Protein AF-0000000073468546 (afdb_homodimer)

Structure (mmCIF, N/CA/C/O backbone):
data_AF-0000000073468546-model_v1
#
loop_
_entity.id
_entity.type
_entity.pdbx_description
1 polymer 'Antibiotic biosynthesis monooxygenase'
#
loop_
_atom_site.group_PDB
_atom_site.id
_atom_site.type_symbol
_atom_site.label_atom_id
_atom_site.label_alt_id
_atom_site.label_comp_id
_atom_site.label_asym_id
_atom_site.label_entity_id
_atom_site.label_seq_id
_atom_site.pdbx_PDB_ins_code
_atom_site.Cartn_x
_atom_site.Cartn_y
_atom_site.Cartn_z
_atom_site.occupancy
_atom_site.B_iso_or_equiv
_atom_site.auth_seq_id
_atom_site.auth_comp_id
_atom_site.auth_asym_id
_atom_site.auth_atom_id
_atom_site.pdbx_PDB_model_num
ATOM 1 N N . MET A 1 1 ? 42.906 40.125 19.359 1 24.97 1 MET A N 1
ATOM 2 C CA . MET A 1 1 ? 43.219 38.719 19.562 1 24.97 1 MET A CA 1
ATOM 3 C C . MET A 1 1 ? 41.938 37.875 19.688 1 24.97 1 MET A C 1
ATOM 5 O O . MET A 1 1 ? 41.281 37.906 20.734 1 24.97 1 MET A O 1
ATOM 9 N N . TRP A 1 2 ? 41.062 37.781 18.5 1 36.12 2 TRP A N 1
ATOM 10 C CA . TRP A 1 2 ? 39.781 37.188 18.141 1 36.12 2 TRP A CA 1
ATOM 11 C C . TRP A 1 2 ? 39.812 35.656 18.312 1 36.12 2 TRP A C 1
ATOM 13 O O . TRP A 1 2 ? 40.531 34.969 17.594 1 36.12 2 TRP A O 1
ATOM 23 N N . THR A 1 3 ? 39.906 35.094 19.5 1 34.97 3 THR A N 1
ATOM 24 C CA . THR A 1 3 ? 40.312 33.688 19.656 1 34.97 3 THR A CA 1
ATOM 25 C C . THR A 1 3 ? 39.312 32.781 18.969 1 34.97 3 THR A C 1
ATOM 27 O O . THR A 1 3 ? 38.125 33.094 18.891 1 34.97 3 THR A O 1
ATOM 30 N N . LYS A 1 4 ? 39.656 31.609 18.156 1 40.09 4 LYS A N 1
ATOM 31 C CA . LYS A 1 4 ? 39.219 30.422 17.406 1 40.09 4 LYS A CA 1
ATOM 32 C C . LYS A 1 4 ? 38.219 29.609 18.188 1 40.09 4 LYS A C 1
ATOM 34 O O . LYS A 1 4 ? 37.781 28.547 17.734 1 40.09 4 LYS A O 1
ATOM 39 N N . GLU A 1 5 ? 38.031 29.781 19.406 1 36 5 GLU A N 1
ATOM 40 C CA . GLU A 1 5 ? 37.312 28.844 20.234 1 36 5 GLU A CA 1
ATOM 41 C C . GLU A 1 5 ? 35.812 28.812 19.859 1 36 5 GLU A C 1
ATOM 43 O O . GLU A 1 5 ? 35.188 27.766 19.875 1 36 5 GLU A O 1
ATOM 48 N N . PHE A 1 6 ? 35.094 30 19.875 1 37.66 6 PHE A N 1
ATOM 49 C CA . PHE A 1 6 ? 33.656 29.969 19.906 1 37.66 6 PHE A CA 1
ATOM 50 C C . PHE A 1 6 ? 33.094 29.547 18.562 1 37.66 6 PHE A C 1
ATOM 52 O O . PHE A 1 6 ? 31.891 29.297 18.422 1 37.66 6 PHE A O 1
ATOM 59 N N . GLY A 1 7 ? 33.781 29.688 17.422 1 35 7 GLY A N 1
ATOM 60 C CA . GLY A 1 7 ? 33.25 29.391 16.109 1 35 7 GLY A CA 1
ATOM 61 C C . GLY A 1 7 ? 32.875 27.922 15.914 1 35 7 GLY A C 1
ATOM 62 O O . GLY A 1 7 ? 32.406 27.531 14.844 1 35 7 GLY A O 1
ATOM 63 N N . LYS A 1 8 ? 33.469 27.109 16.656 1 34.97 8 LYS A N 1
ATOM 64 C CA . LYS A 1 8 ? 33.438 25.688 16.359 1 34.97 8 LYS A CA 1
ATOM 65 C C . LYS A 1 8 ? 32.031 25.094 16.609 1 34.97 8 LYS A C 1
ATOM 67 O O . LYS A 1 8 ? 31.672 24.094 15.984 1 34.97 8 LYS A O 1
ATOM 72 N N . TYR A 1 9 ? 31.438 25.438 17.688 1 39.62 9 TYR A N 1
ATOM 73 C CA . TYR A 1 9 ? 30.281 24.641 18.047 1 39.62 9 TYR A CA 1
ATOM 74 C C . TYR A 1 9 ? 29.047 25.078 17.234 1 39.62 9 TYR A C 1
ATOM 76 O O . TYR A 1 9 ? 27.953 24.578 17.453 1 39.62 9 TYR A O 1
ATOM 84 N N . PHE A 1 10 ? 29 26.312 16.719 1 35.44 10 PHE A N 1
ATOM 85 C CA . PHE A 1 10 ? 27.734 26.812 16.188 1 35.44 10 PHE A CA 1
ATOM 86 C C . PHE A 1 10 ? 27.234 25.922 15.039 1 35.44 10 PHE A C 1
ATOM 88 O O . PHE A 1 10 ? 26.047 25.656 14.938 1 35.44 10 PHE A O 1
ATOM 95 N N . ALA A 1 11 ? 27.922 25.859 13.898 1 33.22 11 ALA A N 1
ATOM 96 C CA . ALA A 1 11 ? 27.188 25.766 12.633 1 33.22 11 ALA A CA 1
ATOM 97 C C . ALA A 1 11 ? 26.5 24.406 12.516 1 33.22 11 ALA A C 1
ATOM 99 O O . ALA A 1 11 ? 25.75 24.172 11.562 1 33.22 11 ALA A O 1
ATOM 100 N N . VAL A 1 12 ? 27.094 23.375 13.016 1 37.19 12 VAL A N 1
ATOM 101 C CA . VAL A 1 12 ? 26.656 22.062 12.555 1 37.19 12 VAL A CA 1
ATOM 102 C C . VAL A 1 12 ? 25.234 21.781 13.016 1 37.19 12 VAL A C 1
ATOM 104 O O . VAL A 1 12 ? 24.594 20.844 12.539 1 37.19 12 VAL A O 1
ATOM 107 N N . VAL A 1 13 ? 24.688 22.328 14.055 1 41.34 13 VAL A N 1
ATOM 108 C CA . VAL A 1 13 ? 23.312 22.125 14.484 1 41.34 13 VAL A CA 1
ATOM 109 C C . VAL A 1 13 ? 22.359 22.766 13.477 1 41.34 13 VAL A C 1
ATOM 111 O O . VAL A 1 13 ? 21.172 22.422 13.422 1 41.34 13 VAL A O 1
ATOM 114 N N . LYS A 1 14 ? 22.656 23.875 12.938 1 43.09 14 LYS A N 1
ATOM 115 C CA . LYS A 1 14 ? 21.812 24.531 11.945 1 43.09 14 LYS A CA 1
ATOM 116 C C . LYS A 1 14 ? 21.594 23.641 10.727 1 43.09 14 LYS A C 1
ATOM 118 O O . LYS A 1 14 ? 20.625 23.812 9.992 1 43.09 14 LYS A O 1
ATOM 123 N N . ALA A 1 15 ? 22.609 22.922 10.32 1 44.88 15 ALA A N 1
ATOM 124 C CA . ALA A 1 15 ? 22.516 22.047 9.156 1 44.88 15 ALA A CA 1
ATOM 125 C C . ALA A 1 15 ? 21.531 20.922 9.398 1 44.88 15 ALA A C 1
ATOM 127 O O . ALA A 1 15 ? 20.797 20.516 8.484 1 44.88 15 ALA A O 1
ATOM 128 N N . LYS A 1 16 ? 21.562 20.203 10.469 1 49.31 16 LYS A N 1
ATOM 129 C CA . LYS A 1 16 ? 20.641 19.125 10.758 1 49.31 16 LYS A CA 1
ATOM 130 C C . LYS A 1 16 ? 19.188 19.609 10.719 1 49.31 16 LYS A C 1
ATOM 132 O O . LYS A 1 16 ? 18.312 18.906 10.195 1 49.31 16 LYS A O 1
ATOM 137 N N . SER A 1 17 ? 18.875 20.797 11.289 1 52.03 17 SER A N 1
ATOM 138 C CA . SER A 1 17 ? 17.547 21.391 11.383 1 52.03 17 SER A CA 1
ATOM 139 C C . SER A 1 17 ? 17.047 21.844 10.016 1 52.03 17 SER A C 1
ATOM 141 O O . SER A 1 17 ? 15.891 21.594 9.656 1 52.03 17 SER A O 1
ATOM 143 N N . PHE A 1 18 ? 18 22.484 9.289 1 54.62 18 PHE A N 1
ATOM 144 C CA . PHE A 1 18 ? 17.578 23 7.992 1 54.62 18 PHE A CA 1
ATOM 145 C C . PHE A 1 18 ? 17.312 21.859 7.016 1 54.62 18 PHE A C 1
ATOM 147 O O . PHE A 1 18 ? 16.297 21.859 6.309 1 54.62 18 PHE A O 1
ATOM 154 N N . GLU A 1 19 ? 18.25 20.953 6.926 1 54 19 GLU A N 1
ATOM 155 C CA . GLU A 1 19 ? 18.062 19.797 6.055 1 54 19 GLU A CA 1
ATOM 156 C C . GLU A 1 19 ? 16.828 19 6.461 1 54 19 GLU A C 1
ATOM 158 O O . GLU A 1 19 ? 16.062 18.547 5.602 1 54 19 GLU A O 1
ATOM 163 N N . GLN A 1 20 ? 16.797 18.812 7.766 1 56.28 20 GLN A N 1
AT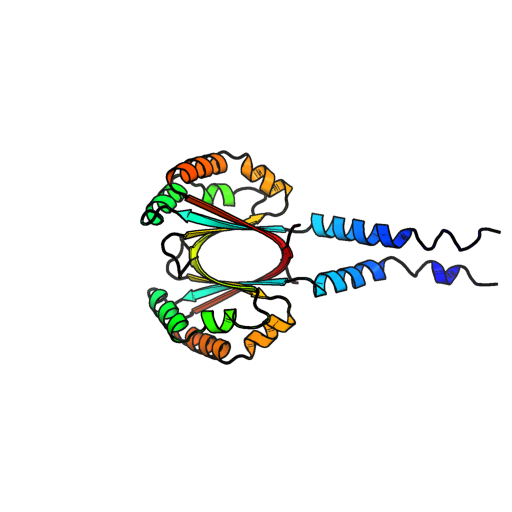OM 164 C CA . GLN A 1 20 ? 15.578 18.172 8.234 1 56.28 20 GLN A CA 1
ATOM 165 C C . GLN A 1 20 ? 14.344 18.984 7.871 1 56.28 20 GLN A C 1
ATOM 167 O O . GLN A 1 20 ? 13.32 18.438 7.473 1 56.28 20 GLN A O 1
ATOM 172 N N . ALA A 1 21 ? 14.586 20.25 8.078 1 57.47 21 ALA A N 1
ATOM 173 C CA . ALA A 1 21 ? 13.477 21.141 7.73 1 57.47 21 ALA A CA 1
ATOM 174 C C . ALA A 1 21 ? 13.18 21.094 6.234 1 57.47 21 ALA A C 1
ATOM 176 O O . ALA A 1 21 ? 12.023 21.062 5.824 1 57.47 21 ALA A O 1
ATOM 177 N N . LEU A 1 22 ? 14.141 21.062 5.43 1 57.66 22 LEU A N 1
ATOM 178 C CA . LEU A 1 22 ? 13.961 21 3.984 1 57.66 22 LEU A CA 1
ATOM 179 C C . LEU A 1 22 ? 13.391 19.656 3.561 1 57.66 22 LEU A C 1
ATOM 181 O O . LEU A 1 22 ? 12.547 19.578 2.67 1 57.66 22 LEU A O 1
ATOM 185 N N . SER A 1 23 ? 14.031 18.656 4.242 1 57.25 23 SER A N 1
ATOM 186 C CA . SER A 1 23 ? 13.547 17.328 3.904 1 57.25 23 SER A CA 1
ATOM 187 C C . SER A 1 23 ? 12.07 17.172 4.262 1 57.25 23 SER A C 1
ATOM 189 O O . SER A 1 23 ? 11.305 16.578 3.5 1 57.25 23 SER A O 1
ATOM 191 N N . LYS A 1 24 ? 11.75 17.625 5.379 1 58.38 24 LYS A N 1
ATOM 192 C CA . LYS A 1 24 ? 10.359 17.578 5.812 1 58.38 24 LYS A CA 1
ATOM 193 C C . LYS A 1 24 ? 9.445 18.328 4.848 1 58.38 24 LYS A C 1
ATOM 195 O O . LYS A 1 24 ? 8.312 17.922 4.602 1 58.38 24 LYS A O 1
ATOM 200 N N . ILE A 1 25 ? 9.953 19.453 4.371 1 59.06 25 ILE A N 1
ATOM 201 C CA . ILE A 1 25 ? 9.133 20.281 3.492 1 59.06 25 ILE A CA 1
ATOM 202 C C . ILE A 1 25 ? 8.867 19.531 2.184 1 59.06 25 ILE A C 1
ATOM 204 O O . ILE A 1 25 ? 7.789 19.656 1.601 1 59.06 25 ILE A O 1
ATOM 208 N N . ASN A 1 26 ? 9.773 18.656 1.894 1 62.88 26 ASN A N 1
ATOM 209 C CA . ASN A 1 26 ? 9.641 18.125 0.542 1 62.88 26 ASN A CA 1
ATOM 210 C C . ASN A 1 26 ? 9.125 16.688 0.555 1 62.88 26 ASN A C 1
ATOM 212 O O . ASN A 1 26 ? 8.984 16.062 -0.499 1 62.88 26 ASN A O 1
ATOM 216 N N . ASP A 1 27 ? 8.734 16.344 1.843 1 82.62 27 ASP A N 1
ATOM 217 C CA . ASP A 1 27 ? 8.414 14.922 1.828 1 82.62 27 ASP A CA 1
ATOM 218 C C . ASP A 1 27 ? 6.914 14.695 1.693 1 82.62 27 ASP A C 1
ATOM 220 O O . ASP A 1 27 ? 6.113 15.492 2.189 1 82.62 27 ASP A O 1
ATOM 224 N N . ARG A 1 28 ? 6.574 13.789 0.834 1 94.44 28 ARG A N 1
ATOM 225 C CA . ARG A 1 28 ? 5.199 13.297 0.802 1 94.44 28 ARG A CA 1
ATOM 226 C C . ARG A 1 28 ? 4.902 12.422 2.016 1 94.44 28 ARG A C 1
ATOM 228 O O . ARG A 1 28 ? 5.82 11.961 2.695 1 94.44 28 ARG A O 1
ATOM 235 N N . ILE A 1 29 ? 3.668 12.32 2.289 1 96.25 29 ILE A N 1
ATOM 236 C CA . ILE A 1 29 ? 3.213 11.484 3.395 1 96.25 29 ILE A CA 1
ATOM 237 C C . ILE A 1 29 ? 2.443 10.281 2.852 1 96.25 29 ILE A C 1
ATOM 239 O O . ILE A 1 29 ? 1.525 10.445 2.045 1 96.25 29 ILE A O 1
ATOM 243 N N . LEU A 1 30 ? 2.873 9.148 3.285 1 97.69 30 LEU A N 1
ATOM 244 C CA . LEU A 1 30 ? 2.119 7.922 3.064 1 97.69 30 LEU A CA 1
ATOM 245 C C . LEU A 1 30 ? 1.298 7.559 4.297 1 97.69 30 LEU A C 1
ATOM 247 O O . LEU A 1 30 ? 1.837 7.461 5.402 1 97.69 30 LEU A O 1
ATOM 251 N N . VAL A 1 31 ? 0.018 7.449 4.094 1 98.19 31 VAL A N 1
ATOM 252 C CA . VAL A 1 31 ? -0.884 6.992 5.145 1 98.19 31 VAL A CA 1
ATOM 253 C C . VAL A 1 31 ? -1.52 5.664 4.742 1 98.19 31 VAL A C 1
ATOM 255 O O . VAL A 1 31 ? -2.271 5.598 3.766 1 98.19 31 VAL A O 1
ATOM 258 N N . ASN A 1 32 ? -1.189 4.582 5.449 1 98.62 32 ASN A N 1
ATOM 259 C CA . ASN A 1 32 ? -1.833 3.283 5.297 1 98.62 32 ASN A CA 1
ATOM 260 C C . ASN A 1 32 ? -2.916 3.068 6.352 1 98.62 32 ASN A C 1
ATOM 262 O O . ASN A 1 32 ? -2.627 3.043 7.547 1 98.62 32 ASN A O 1
ATOM 266 N N . VAL A 1 33 ? -4.148 2.891 5.879 1 98.81 33 VAL A N 1
ATOM 267 C CA . VAL A 1 33 ? -5.277 2.719 6.789 1 98.81 33 VAL A CA 1
ATOM 268 C C . VAL A 1 33 ? -5.902 1.341 6.582 1 98.81 33 VAL A C 1
ATOM 270 O O . VAL A 1 33 ? -6.223 0.961 5.453 1 98.81 33 VAL A O 1
ATOM 273 N N . LYS A 1 34 ? -6.035 0.606 7.629 1 98.88 34 LYS A N 1
ATOM 274 C CA . LYS A 1 34 ? -6.789 -0.643 7.602 1 98.88 34 LYS A CA 1
ATOM 275 C C . LYS A 1 34 ? -8.094 -0.516 8.383 1 98.88 34 LYS A C 1
ATOM 277 O O . LYS A 1 34 ? -8.078 -0.202 9.578 1 98.88 34 LYS A O 1
ATOM 282 N N . TYR A 1 35 ? -9.164 -0.737 7.715 1 98.94 35 TYR A N 1
ATOM 283 C CA . TYR A 1 35 ? -10.477 -0.807 8.328 1 98.94 35 TYR A CA 1
ATOM 284 C C . TYR A 1 35 ? -10.875 -2.252 8.609 1 98.94 35 TYR A C 1
ATOM 286 O O . TYR A 1 35 ? -11.078 -3.039 7.684 1 98.94 35 TYR A O 1
ATOM 294 N N . ALA A 1 36 ? -10.977 -2.58 9.859 1 98.94 36 ALA A N 1
ATOM 295 C CA . ALA A 1 36 ? -11.664 -3.82 10.211 1 98.94 36 ALA A CA 1
ATOM 296 C C . ALA A 1 36 ? -13.18 -3.648 10.133 1 98.94 36 ALA A C 1
ATOM 298 O O . ALA A 1 36 ? -13.766 -2.887 10.898 1 98.94 36 ALA A O 1
ATOM 299 N N . VAL A 1 37 ? -13.766 -4.344 9.258 1 98.88 37 VAL A N 1
ATOM 300 C CA . VAL A 1 37 ? -15.188 -4.188 8.984 1 98.88 37 VAL A CA 1
ATOM 301 C C . VAL A 1 37 ? -15.977 -5.32 9.648 1 98.88 37 VAL A C 1
ATOM 303 O O . VAL A 1 37 ? -15.461 -6.43 9.805 1 98.88 37 VAL A O 1
ATOM 306 N N . ILE A 1 38 ? -17.172 -5.055 9.992 1 98.81 38 ILE A N 1
ATOM 307 C CA . ILE A 1 38 ? -18.062 -6.078 10.531 1 98.81 38 ILE A CA 1
ATOM 308 C C . ILE A 1 38 ? -18.062 -7.301 9.617 1 98.81 38 ILE A C 1
ATOM 310 O O . ILE A 1 38 ? -18.203 -7.172 8.398 1 98.81 38 ILE A O 1
ATOM 314 N N . PRO A 1 39 ? -17.875 -8.508 10.242 1 98.56 39 PRO A N 1
ATOM 315 C CA . PRO A 1 39 ? -17.797 -9.711 9.414 1 98.56 39 PRO A CA 1
ATOM 316 C C . PRO A 1 39 ? -18.953 -9.82 8.422 1 98.56 39 PRO A C 1
ATOM 318 O O . PRO A 1 39 ? -20.109 -9.648 8.797 1 98.56 39 PRO A O 1
ATOM 321 N N . GLY A 1 40 ? -18.562 -10.023 7.141 1 98.44 40 GLY A N 1
ATOM 322 C CA . GLY A 1 40 ? -19.547 -10.211 6.09 1 98.44 40 GLY A CA 1
ATOM 323 C C . GLY A 1 40 ? -20.031 -8.914 5.473 1 98.44 40 GLY A C 1
ATOM 324 O O . GLY A 1 40 ? -20.797 -8.922 4.516 1 98.44 40 GLY A O 1
ATOM 325 N N . LYS A 1 41 ? -19.5 -7.785 5.91 1 98.81 41 LYS A N 1
ATOM 326 C CA . LYS A 1 41 ? -20.078 -6.512 5.473 1 98.81 41 LYS A CA 1
ATOM 327 C C . LYS A 1 41 ? -19.062 -5.707 4.668 1 98.81 41 LYS A C 1
ATOM 329 O O . LYS A 1 41 ? -19.328 -4.559 4.301 1 98.81 41 LYS A O 1
ATOM 334 N N . ARG A 1 42 ? -17.953 -6.246 4.344 1 98.69 42 ARG A N 1
ATOM 335 C CA . ARG A 1 42 ? -16.922 -5.496 3.654 1 98.69 42 ARG A CA 1
ATOM 336 C C . ARG A 1 42 ? -17.406 -4.973 2.311 1 98.69 42 ARG A C 1
ATOM 338 O O . ARG A 1 42 ? -17.219 -3.803 1.982 1 98.69 42 ARG A O 1
ATOM 345 N N . ASP A 1 43 ? -18.062 -5.832 1.549 1 98.38 43 ASP A N 1
ATOM 346 C CA . ASP A 1 43 ? -18.516 -5.418 0.224 1 98.38 43 ASP A CA 1
ATOM 347 C C . ASP A 1 43 ? -19.594 -4.344 0.325 1 98.38 43 ASP A C 1
ATOM 349 O O . ASP A 1 43 ? -19.625 -3.412 -0.481 1 98.38 43 ASP A O 1
ATOM 353 N N . GLU A 1 44 ? -20.469 -4.484 1.265 1 98.75 44 GLU A N 1
ATOM 354 C CA . GLU A 1 44 ? -21.469 -3.455 1.486 1 98.75 44 GLU A CA 1
ATOM 355 C C . GLU A 1 44 ? -20.828 -2.125 1.865 1 98.75 44 GLU A C 1
ATOM 357 O O . GLU A 1 44 ? -21.219 -1.072 1.351 1 98.75 44 GLU A O 1
ATOM 362 N N . PHE A 1 45 ? -19.875 -2.197 2.766 1 98.88 45 PHE A N 1
ATOM 363 C CA . PHE A 1 45 ? -19.141 -1 3.152 1 98.88 45 PHE A CA 1
ATOM 364 C C . PHE A 1 45 ? -18.5 -0.343 1.936 1 98.88 45 PHE A C 1
ATOM 366 O O . PHE A 1 45 ? -18.641 0.862 1.723 1 98.88 45 PHE A O 1
ATOM 373 N N . LEU A 1 46 ? -17.828 -1.108 1.162 1 98.75 46 LEU A N 1
ATOM 374 C CA . LEU A 1 46 ? -17.188 -0.611 -0.048 1 98.75 46 LEU A CA 1
ATOM 375 C C . LEU A 1 46 ? -18.203 0.028 -0.984 1 98.75 46 LEU A C 1
ATOM 377 O O . LEU A 1 46 ? -17.953 1.088 -1.559 1 98.75 46 LEU A O 1
ATOM 381 N N . GLU A 1 47 ? -19.328 -0.618 -1.118 1 98.62 47 GLU A N 1
ATOM 382 C CA . GLU A 1 47 ? -20.391 -0.074 -1.958 1 98.62 47 GLU A CA 1
ATOM 383 C C . GLU A 1 47 ? -20.812 1.312 -1.481 1 98.62 47 GLU A C 1
ATOM 385 O O . GLU A 1 47 ? -21 2.225 -2.289 1 98.62 47 GLU A O 1
ATOM 390 N N . LYS A 1 48 ? -20.938 1.456 -0.212 1 98.75 48 LYS A N 1
ATOM 391 C CA . LYS A 1 48 ? -21.328 2.748 0.346 1 98.75 48 LYS A CA 1
ATOM 392 C C . LYS A 1 48 ? -20.234 3.791 0.135 1 98.75 48 LYS A C 1
ATOM 394 O O . LYS A 1 48 ? -20.531 4.953 -0.152 1 98.75 48 LYS A O 1
ATOM 399 N N . VAL A 1 49 ? -19.016 3.365 0.229 1 98.69 49 VAL A N 1
ATOM 400 C CA . VAL A 1 49 ? -17.891 4.254 -0.003 1 98.69 49 VAL A CA 1
ATOM 401 C C . VAL A 1 49 ? -17.922 4.766 -1.441 1 98.69 49 VAL A C 1
ATOM 403 O O . VAL A 1 49 ? -17.75 5.965 -1.686 1 98.69 49 VAL A O 1
ATOM 406 N N . VAL A 1 50 ? -18.203 3.895 -2.33 1 97.94 50 VAL A N 1
ATOM 407 C CA . VAL A 1 50 ? -18.25 4.223 -3.752 1 97.94 50 VAL A CA 1
ATOM 408 C C . VAL A 1 50 ? -19.469 5.098 -4.039 1 97.94 50 VAL A C 1
ATOM 410 O O . VAL A 1 50 ? -19.359 6.125 -4.715 1 97.94 50 VAL A O 1
ATOM 413 N N . GLU A 1 51 ? -20.531 4.75 -3.469 1 98.12 51 GLU A N 1
ATOM 414 C CA . GLU A 1 51 ? -21.781 5.48 -3.682 1 98.12 51 GLU A CA 1
ATOM 415 C C . GLU A 1 51 ? -21.672 6.918 -3.18 1 98.12 51 GLU A C 1
ATOM 417 O O . GLU A 1 51 ? -22.328 7.816 -3.715 1 98.12 51 GLU A O 1
ATOM 422 N N . ASN A 1 52 ? -20.875 7.113 -2.223 1 98.19 52 ASN A N 1
ATOM 423 C CA . ASN A 1 52 ? -20.75 8.438 -1.628 1 98.19 52 ASN A CA 1
ATOM 424 C C . ASN A 1 52 ? -19.562 9.203 -2.223 1 98.19 52 ASN A C 1
ATOM 426 O O . ASN A 1 52 ? -19.156 10.234 -1.686 1 98.19 52 ASN A O 1
ATOM 430 N N . ASP A 1 53 ? -18.953 8.734 -3.236 1 97.44 53 ASP A N 1
ATOM 431 C CA . ASP A 1 53 ? -17.922 9.391 -4.051 1 97.44 53 ASP A CA 1
ATOM 432 C C . ASP A 1 53 ? -16.703 9.758 -3.207 1 97.44 53 ASP A C 1
ATOM 434 O O . ASP A 1 53 ? -16.078 10.797 -3.432 1 97.44 53 ASP A O 1
ATOM 438 N N . ILE A 1 54 ? -16.438 8.969 -2.24 1 98.38 54 ILE A N 1
ATOM 439 C CA . ILE A 1 54 ? -15.398 9.297 -1.274 1 98.38 54 ILE A CA 1
ATOM 440 C C . ILE A 1 54 ? -14.023 9.188 -1.936 1 98.38 54 ILE A C 1
ATOM 442 O O . ILE A 1 54 ? -13.203 10.102 -1.838 1 98.38 54 ILE A O 1
ATOM 446 N N . ILE A 1 55 ? -13.828 8.141 -2.65 1 98.06 55 ILE A N 1
ATOM 447 C CA . ILE A 1 55 ? -12.531 7.891 -3.275 1 98.06 55 ILE A CA 1
ATOM 448 C C . ILE A 1 55 ? -12.281 8.922 -4.371 1 98.06 55 ILE A C 1
ATOM 450 O O . ILE A 1 55 ? -11.219 9.555 -4.402 1 98.06 55 ILE A O 1
ATOM 454 N N . THR A 1 56 ? -13.258 9.141 -5.191 1 98 56 THR A N 1
ATOM 455 C CA . THR A 1 56 ? -13.117 10.062 -6.309 1 98 56 THR A CA 1
ATOM 456 C C . THR A 1 56 ? -12.906 11.492 -5.809 1 98 56 THR A C 1
ATOM 458 O O . THR A 1 56 ? -12.031 12.203 -6.305 1 98 56 THR A O 1
ATOM 461 N N . ALA A 1 57 ? -13.641 11.906 -4.852 1 98.62 57 ALA A N 1
ATOM 462 C CA . ALA A 1 57 ? -13.508 13.258 -4.297 1 98.62 57 ALA A CA 1
ATOM 463 C C . ALA A 1 57 ? -12.148 13.445 -3.639 1 98.62 57 ALA A C 1
ATOM 465 O O . ALA A 1 57 ? -11.531 14.508 -3.775 1 98.62 57 ALA A O 1
ATOM 466 N N . SER A 1 58 ? -11.664 12.422 -2.916 1 98.62 58 SER A N 1
ATOM 467 C CA . SER A 1 58 ? -10.352 12.492 -2.281 1 98.62 58 SER A CA 1
ATOM 468 C C . SER A 1 58 ? -9.242 12.625 -3.318 1 98.62 58 SER A C 1
ATOM 470 O O . SER A 1 58 ? -8.336 13.445 -3.166 1 98.62 58 SER A O 1
ATOM 472 N N . ARG A 1 59 ? -9.32 11.906 -4.387 1 98.06 59 ARG A N 1
ATOM 473 C CA . ARG A 1 59 ? -8.344 11.938 -5.469 1 98.06 59 ARG A CA 1
ATOM 474 C C . ARG A 1 59 ? -8.305 13.312 -6.137 1 98.06 59 ARG A C 1
ATOM 476 O O . ARG A 1 59 ? -7.266 13.734 -6.641 1 98.06 59 ARG A O 1
ATOM 483 N N . ALA A 1 60 ? -9.359 13.93 -6.098 1 98.19 60 ALA A N 1
ATOM 484 C CA . ALA A 1 60 ? -9.492 15.195 -6.809 1 98.19 60 ALA A CA 1
ATOM 485 C C . ALA A 1 60 ? -8.93 16.359 -5.98 1 98.19 60 ALA A C 1
ATOM 487 O O . ALA A 1 60 ? -8.766 17.469 -6.484 1 98.19 60 ALA A O 1
ATOM 488 N N . GLU A 1 61 ? -8.586 16.094 -4.75 1 98.25 61 GLU A N 1
ATOM 489 C CA . GLU A 1 61 ? -8.031 17.156 -3.906 1 98.25 61 GLU A CA 1
ATOM 490 C C . GLU A 1 61 ? -6.652 17.578 -4.395 1 98.25 61 GLU A C 1
ATOM 492 O O . GLU A 1 61 ? -5.828 16.75 -4.773 1 98.25 61 GLU A O 1
ATOM 497 N N . PRO A 1 62 ? -6.289 18.891 -4.406 1 96.56 62 PRO A N 1
ATOM 498 C CA . PRO A 1 62 ? -5.012 19.391 -4.926 1 96.56 62 PRO A CA 1
ATOM 499 C C . PRO A 1 62 ? -3.807 18.766 -4.215 1 96.56 62 PRO A C 1
ATOM 501 O O . PRO A 1 62 ? -2.75 18.594 -4.824 1 96.56 62 PRO A O 1
ATOM 504 N N . GLY A 1 63 ? -3.938 18.328 -3.035 1 96.75 63 GLY A N 1
ATOM 505 C CA . GLY A 1 63 ? -2.811 17.828 -2.27 1 96.75 63 GLY A CA 1
ATOM 506 C C . GLY A 1 63 ? -2.725 16.312 -2.264 1 96.75 63 GLY A C 1
ATOM 507 O O . GLY A 1 63 ? -1.81 15.742 -1.668 1 96.75 63 GLY A O 1
ATOM 508 N N . ASN A 1 64 ? -3.619 15.641 -2.951 1 98.25 64 ASN A N 1
ATOM 509 C CA . ASN A 1 64 ? -3.559 14.188 -2.986 1 98.25 64 ASN A CA 1
ATOM 510 C C . ASN A 1 64 ? -2.699 13.688 -4.145 1 98.25 64 ASN A C 1
ATOM 512 O O . ASN A 1 64 ? -2.852 14.148 -5.277 1 98.25 64 ASN A O 1
ATOM 516 N N . TYR A 1 65 ? -1.818 12.891 -3.854 1 97.38 65 TYR A N 1
ATOM 517 C CA . TYR A 1 65 ? -1.009 12.219 -4.863 1 97.38 65 TYR A CA 1
ATOM 518 C C . TYR A 1 65 ? -1.583 10.852 -5.199 1 97.38 65 TYR A C 1
ATOM 520 O O . TYR A 1 65 ? -1.6 10.445 -6.363 1 97.38 65 TYR A O 1
ATOM 528 N N . LYS A 1 66 ? -2.008 10.141 -4.176 1 98.06 66 LYS A N 1
ATOM 529 C CA . LYS A 1 66 ? -2.576 8.812 -4.344 1 98.06 66 LYS A CA 1
ATOM 530 C C . LYS A 1 66 ? -3.652 8.539 -3.295 1 98.06 66 LYS A C 1
ATOM 532 O O . LYS A 1 66 ? -3.494 8.898 -2.127 1 98.06 66 LYS A O 1
ATOM 537 N N . TYR A 1 67 ? -4.723 7.926 -3.711 1 98.69 67 TYR A N 1
ATOM 538 C CA . TYR A 1 67 ? -5.828 7.477 -2.875 1 98.69 67 TYR A CA 1
ATOM 539 C C . TYR A 1 67 ? -6.461 6.211 -3.441 1 98.69 67 TYR A C 1
ATOM 541 O O . TYR A 1 67 ? -7.344 6.277 -4.301 1 98.69 67 TYR A O 1
ATOM 549 N N . GLU A 1 68 ? -6.008 5.055 -2.922 1 98.5 68 GLU A N 1
ATOM 550 C CA . GLU A 1 68 ? -6.395 3.777 -3.518 1 98.5 68 GLU A CA 1
ATOM 551 C C . GLU A 1 68 ? -6.879 2.797 -2.451 1 98.5 68 GLU A C 1
ATOM 553 O O . GLU A 1 68 ? -6.297 2.713 -1.367 1 98.5 68 GLU A O 1
ATOM 558 N N . CYS A 1 69 ? -7.953 2.121 -2.748 1 98.69 69 CYS A N 1
ATOM 559 C CA . CYS A 1 69 ? -8.547 1.145 -1.842 1 98.69 69 CYS A CA 1
ATOM 560 C C . CYS A 1 69 ? -8.305 -0.277 -2.334 1 98.69 69 CYS A C 1
ATOM 562 O O . CYS A 1 69 ? -8.398 -0.548 -3.533 1 98.69 69 CYS A O 1
ATOM 564 N N . TYR A 1 70 ? -8.023 -1.156 -1.38 1 98.75 70 TYR A N 1
ATOM 565 C CA . TYR A 1 70 ? -7.648 -2.531 -1.69 1 98.75 70 TYR A CA 1
ATOM 566 C C . TYR A 1 70 ? -8.336 -3.51 -0.743 1 98.75 70 TYR A C 1
ATOM 568 O O . TYR A 1 70 ? -8.758 -3.131 0.351 1 98.75 70 TYR A O 1
ATOM 576 N N . LYS A 1 71 ? -8.406 -4.738 -1.235 1 98.69 71 LYS A N 1
ATOM 577 C CA . LYS A 1 71 ? -8.758 -5.879 -0.397 1 98.69 71 LYS A CA 1
ATOM 578 C C . LYS A 1 71 ? -7.551 -6.773 -0.147 1 98.69 71 LYS A C 1
ATOM 580 O O . LYS A 1 71 ? -6.957 -7.305 -1.09 1 98.69 71 LYS A O 1
ATOM 585 N N . PRO A 1 72 ? -7.16 -6.926 1.188 1 98.69 72 PRO A N 1
ATOM 586 C CA . PRO A 1 72 ? -6.109 -7.91 1.45 1 98.69 72 PRO A CA 1
ATOM 587 C C . PRO A 1 72 ? -6.5 -9.32 1.017 1 98.69 72 PRO A C 1
ATOM 589 O O . PRO A 1 72 ? -7.66 -9.719 1.169 1 98.69 72 PRO A O 1
ATOM 592 N N . VAL A 1 73 ? -5.504 -10.07 0.508 1 98 73 VAL A N 1
ATOM 593 C CA . VAL A 1 73 ? -5.82 -11.391 -0.025 1 98 73 VAL A CA 1
ATOM 594 C C . VAL A 1 73 ? -5.98 -12.391 1.121 1 98 73 VAL A C 1
ATOM 596 O O . VAL A 1 73 ? -6.535 -13.477 0.936 1 98 73 VAL A O 1
ATOM 599 N N . ASP A 1 74 ? -5.52 -11.992 2.309 1 96.88 74 ASP A N 1
ATOM 600 C CA . ASP A 1 74 ? -5.512 -12.945 3.42 1 96.88 74 ASP A CA 1
ATOM 601 C C . ASP A 1 74 ? -6.559 -12.57 4.465 1 96.88 74 ASP A C 1
ATOM 603 O O . ASP A 1 74 ? -6.5 -13.039 5.605 1 96.88 74 ASP A O 1
ATOM 607 N N . SER A 1 75 ? -7.445 -11.68 4.113 1 97.94 75 SER A N 1
ATOM 608 C CA . SER A 1 75 ? -8.523 -11.305 5.027 1 97.94 75 SER A CA 1
ATOM 609 C C . SER A 1 75 ? -9.797 -10.961 4.266 1 97.94 75 SER A C 1
ATOM 611 O O . SER A 1 75 ? -9.75 -10.281 3.242 1 97.94 75 SER A O 1
ATOM 613 N N . GLU A 1 76 ? -10.914 -11.352 4.871 1 98.06 76 GLU A N 1
ATOM 614 C CA . GLU A 1 76 ? -12.211 -11.047 4.27 1 98.06 76 GLU A CA 1
ATOM 615 C C . GLU A 1 76 ? -12.867 -9.852 4.941 1 98.06 76 GLU A C 1
ATOM 617 O O . GLU A 1 76 ? -13.844 -9.305 4.43 1 98.06 76 GLU A O 1
ATOM 622 N N . ASP A 1 77 ? -12.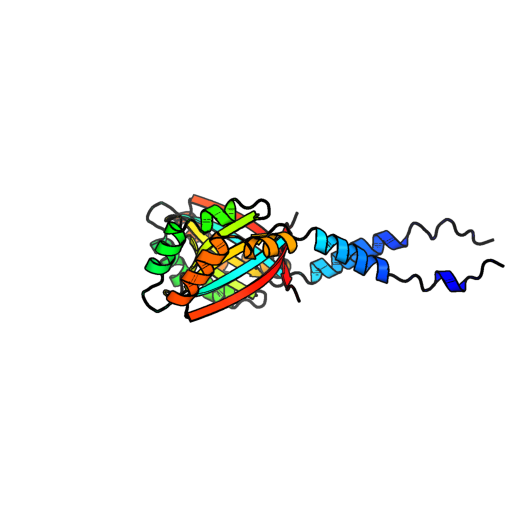234 -9.438 6.023 1 98.44 77 ASP A N 1
ATOM 623 C CA . ASP A 1 77 ? -12.938 -8.438 6.82 1 98.44 77 ASP A CA 1
ATOM 624 C C . ASP A 1 77 ? -12.148 -7.133 6.883 1 98.44 77 ASP A C 1
ATOM 626 O O . ASP A 1 77 ? -12.469 -6.242 7.672 1 98.44 77 ASP A O 1
ATOM 630 N N . ILE A 1 78 ? -11.117 -7.059 6.09 1 98.81 78 ILE A N 1
ATOM 631 C CA . ILE A 1 78 ? -10.312 -5.84 6.094 1 98.81 78 ILE A CA 1
ATOM 632 C C . ILE A 1 78 ? -10.461 -5.125 4.754 1 98.81 78 ILE A C 1
ATOM 634 O O . ILE A 1 78 ? -10.469 -5.762 3.697 1 98.81 78 ILE A O 1
ATOM 638 N N . LEU A 1 79 ? -10.648 -3.832 4.816 1 98.94 79 LEU A N 1
ATOM 639 C CA . LEU A 1 79 ? -10.445 -2.936 3.684 1 98.94 79 LEU A CA 1
ATOM 640 C C . LEU A 1 79 ? -9.234 -2.041 3.912 1 98.94 79 LEU A C 1
ATOM 642 O O . LEU A 1 79 ? -9.102 -1.424 4.973 1 98.94 79 LEU A O 1
ATOM 646 N N . PHE A 1 80 ? -8.328 -2.035 2.949 1 98.94 80 PHE A N 1
ATOM 647 C CA . PHE A 1 80 ? -7.078 -1.29 3.055 1 98.94 80 PHE A CA 1
ATOM 648 C C . PHE A 1 80 ? -7.105 -0.053 2.166 1 98.94 80 PHE A C 1
ATOM 650 O O . PHE A 1 80 ? -7.422 -0.145 0.978 1 98.94 80 PHE A O 1
ATOM 657 N N . LEU A 1 81 ? -6.855 1.098 2.758 1 98.88 81 LEU A N 1
ATOM 658 C CA . LEU A 1 81 ? -6.754 2.377 2.062 1 98.88 81 LEU A CA 1
ATOM 659 C C . LEU A 1 81 ? -5.328 2.91 2.109 1 98.88 81 LEU A C 1
ATOM 661 O O . LEU A 1 81 ? -4.77 3.109 3.191 1 98.88 81 LEU A O 1
ATOM 665 N N . MET A 1 82 ? -4.734 3.096 0.909 1 98.81 82 MET A N 1
ATOM 666 C CA . MET A 1 82 ? -3.434 3.748 0.791 1 98.81 82 MET A CA 1
ATOM 667 C C . MET A 1 82 ? -3.59 5.188 0.312 1 98.81 82 MET A C 1
ATOM 669 O O . MET A 1 82 ? -4.145 5.434 -0.76 1 98.81 82 MET A O 1
ATOM 673 N N . GLU A 1 83 ? -3.021 6.137 1.114 1 98.62 83 GLU A N 1
ATOM 674 C CA . GLU A 1 83 ? -3.047 7.559 0.781 1 98.62 83 GLU A CA 1
ATOM 675 C C . GLU A 1 83 ? -1.635 8.133 0.688 1 98.62 83 GLU A C 1
ATOM 677 O O . GLU A 1 83 ? -0.781 7.828 1.523 1 98.62 83 GLU A O 1
ATOM 682 N N . ILE A 1 84 ? -1.438 8.875 -0.295 1 98 84 ILE A N 1
ATOM 683 C CA . ILE A 1 84 ? -0.23 9.688 -0.346 1 98 84 ILE A CA 1
ATOM 684 C C . ILE A 1 84 ? -0.604 11.148 -0.552 1 98 84 ILE A C 1
ATOM 686 O O . ILE A 1 84 ? -1.378 11.484 -1.454 1 98 84 ILE A O 1
ATOM 690 N N . TRP A 1 85 ? -0.055 11.977 0.293 1 97.38 85 TRP A N 1
ATOM 691 C CA . TRP A 1 85 ? -0.287 13.422 0.271 1 97.38 85 TRP A CA 1
ATOM 692 C C . TRP A 1 85 ? 1.018 14.18 0.059 1 97.38 85 TRP A C 1
ATOM 694 O O . TRP A 1 85 ? 2.068 13.773 0.56 1 97.38 85 TRP A O 1
ATOM 704 N N . VAL A 1 86 ? 0.89 15.344 -0.549 1 95.44 86 VAL A N 1
ATOM 705 C CA . VAL A 1 86 ? 2.082 16.094 -0.917 1 95.44 86 VAL A CA 1
ATOM 706 C C . VAL A 1 86 ? 2.695 16.734 0.328 1 95.44 86 VAL A C 1
ATOM 708 O O . VAL A 1 86 ? 3.848 17.172 0.304 1 95.44 86 VAL A O 1
ATOM 711 N N . SER A 1 87 ? 1.876 16.906 1.361 1 92.19 87 SER A N 1
ATOM 712 C CA . SER A 1 87 ? 2.348 17.484 2.615 1 92.19 87 SER A CA 1
ATOM 713 C C . SER A 1 87 ? 1.428 17.109 3.773 1 92.19 87 SER A C 1
ATOM 715 O O . SER A 1 87 ? 0.306 16.641 3.559 1 92.19 87 SER A O 1
ATOM 717 N N . ASN A 1 88 ? 1.992 17.312 4.938 1 91.81 88 ASN A N 1
ATOM 718 C CA . ASN A 1 88 ? 1.164 17.156 6.129 1 91.81 88 ASN A CA 1
ATOM 719 C C . ASN A 1 88 ? -0.029 18.109 6.113 1 91.81 88 ASN A C 1
ATOM 721 O O . ASN A 1 88 ? -1.137 17.719 6.496 1 91.81 88 ASN A O 1
ATOM 725 N N . LYS A 1 89 ? 0.236 19.297 5.695 1 93.12 89 LYS A N 1
ATOM 726 C CA . LYS A 1 89 ? -0.833 20.297 5.621 1 93.12 89 LYS A CA 1
ATOM 727 C C . LYS A 1 89 ? -1.958 19.828 4.703 1 93.12 89 LYS A C 1
ATOM 729 O O . LYS A 1 89 ? -3.137 19.969 5.035 1 93.12 89 LYS A O 1
ATOM 734 N N . ALA A 1 90 ? -1.612 19.266 3.631 1 95.38 90 ALA A N 1
ATOM 735 C CA . ALA A 1 90 ? -2.607 18.75 2.688 1 95.38 90 ALA A CA 1
ATOM 736 C C . ALA A 1 90 ? -3.449 17.656 3.322 1 95.38 90 ALA A C 1
ATOM 738 O O . ALA A 1 90 ? -4.672 17.625 3.154 1 95.38 90 ALA A O 1
ATOM 739 N N . GLN A 1 91 ? -2.787 16.766 3.99 1 95.25 91 GLN A N 1
ATOM 740 C CA . GLN A 1 91 ? -3.518 15.695 4.66 1 95.25 91 GLN A CA 1
ATOM 741 C C . GLN A 1 91 ? -4.465 16.25 5.719 1 95.25 91 GLN A C 1
ATOM 743 O O . GLN A 1 91 ? -5.598 15.781 5.859 1 95.25 91 GLN A O 1
ATOM 748 N N . THR A 1 92 ? -3.975 17.25 6.422 1 95.31 92 THR A N 1
ATOM 749 C CA . THR A 1 92 ? -4.805 17.891 7.434 1 95.31 92 THR A CA 1
ATOM 750 C C . THR A 1 92 ? -6.035 18.531 6.797 1 95.31 92 THR A C 1
ATOM 752 O O . THR A 1 92 ? -7.145 18.422 7.324 1 95.31 92 THR A O 1
ATOM 755 N N . LEU A 1 93 ? -5.891 19.141 5.703 1 96.94 93 LEU A N 1
ATOM 756 C CA . LEU A 1 93 ? -7 19.766 5 1 96.94 93 LEU A CA 1
ATOM 757 C C . LEU A 1 93 ? -8.016 18.719 4.539 1 96.94 93 LEU A C 1
ATOM 759 O O . LEU A 1 93 ? -9.219 19 4.504 1 96.94 93 LEU A O 1
ATOM 763 N N . HIS A 1 94 ? -7.582 17.547 4.172 1 97.88 94 HIS A N 1
ATOM 764 C CA . HIS A 1 94 ? -8.438 16.438 3.775 1 97.88 94 HIS A CA 1
ATOM 765 C C . HIS A 1 94 ? -9.469 16.125 4.855 1 97.88 94 HIS A C 1
ATOM 767 O O . HIS A 1 94 ? -10.633 15.844 4.547 1 97.88 94 HIS A O 1
ATOM 773 N N . SER A 1 95 ? -9.055 16.25 6.109 1 97.19 95 SER A N 1
ATOM 774 C CA . SER A 1 95 ? -9.93 15.875 7.215 1 97.19 95 SER A CA 1
ATOM 775 C C . SER A 1 95 ? -11.047 16.891 7.402 1 97.19 95 SER A C 1
ATOM 777 O O . SER A 1 95 ? -12.016 16.641 8.125 1 97.19 95 SER A O 1
ATOM 779 N N . LYS A 1 96 ? -10.969 17.969 6.676 1 97.5 96 LYS A N 1
ATOM 780 C CA . LYS A 1 96 ? -11.969 19.031 6.82 1 97.5 96 LYS A CA 1
ATOM 781 C C . LYS A 1 96 ? -12.977 19 5.68 1 97.5 96 LYS A C 1
ATOM 783 O O . LYS A 1 96 ? -13.914 19.797 5.645 1 97.5 96 LYS A O 1
ATOM 788 N N . THR A 1 97 ? -12.875 18.109 4.836 1 98.31 97 THR A N 1
ATOM 789 C CA . THR A 1 97 ? -13.742 18.047 3.664 1 98.31 97 THR A CA 1
ATOM 790 C C . THR A 1 97 ? -15.039 17.312 3.99 1 98.31 97 THR A C 1
ATOM 792 O O . THR A 1 97 ? -15.117 16.578 4.98 1 98.31 97 THR A O 1
ATOM 795 N N . GLU A 1 98 ? -16.031 17.453 3.145 1 98.31 98 GLU A N 1
ATOM 796 C CA . GLU A 1 98 ? -17.328 16.812 3.307 1 98.31 98 GLU A CA 1
ATOM 797 C C . GLU A 1 98 ? -17.219 15.297 3.088 1 98.31 98 GLU A C 1
ATOM 799 O O . GLU A 1 98 ? -17.859 14.516 3.797 1 98.31 98 GLU A O 1
ATOM 804 N N . HIS A 1 99 ? -16.531 14.961 2.07 1 98.56 99 HIS A N 1
ATOM 805 C CA . HIS A 1 99 ? -16.406 13.531 1.781 1 98.56 99 HIS A CA 1
ATOM 806 C C . HIS A 1 99 ? -15.664 12.805 2.895 1 98.56 99 HIS A C 1
ATOM 808 O O . HIS A 1 99 ? -15.938 11.633 3.168 1 98.56 99 HIS A O 1
ATOM 814 N N . TYR A 1 100 ? -14.734 13.422 3.508 1 98.56 100 TYR A N 1
ATOM 815 C CA . TYR A 1 100 ? -14.117 12.836 4.695 1 98.56 100 TYR A CA 1
ATOM 816 C C . TYR A 1 100 ? -15.156 12.617 5.793 1 98.56 100 TYR A C 1
ATOM 818 O O . TYR A 1 100 ? -15.188 11.555 6.422 1 98.56 100 TYR A O 1
ATOM 826 N N . GLN A 1 101 ? -15.969 13.609 6.035 1 98.38 101 GLN A N 1
ATOM 827 C CA . GLN A 1 101 ? -17.016 13.484 7.051 1 98.38 101 GLN A CA 1
ATOM 828 C C . GLN A 1 101 ? -17.984 12.359 6.703 1 98.38 101 GLN A C 1
ATOM 830 O O . GLN A 1 101 ? -18.453 11.648 7.59 1 98.38 101 GLN A O 1
ATOM 835 N N . ARG A 1 102 ? -18.328 12.18 5.492 1 98.5 102 ARG A N 1
ATOM 836 C CA . ARG A 1 102 ? -19.172 11.07 5.066 1 98.5 102 ARG A CA 1
ATOM 837 C C . ARG A 1 102 ? -18.516 9.727 5.395 1 98.5 102 ARG A C 1
ATOM 839 O O . ARG A 1 102 ? -19.188 8.797 5.836 1 98.5 102 ARG A O 1
ATOM 846 N N . LEU A 1 103 ? -17.219 9.633 5.133 1 98.75 103 LEU A N 1
ATOM 847 C CA . LEU A 1 103 ? -16.5 8.406 5.469 1 98.75 103 LEU A CA 1
ATOM 848 C C . LEU A 1 103 ? -16.562 8.125 6.965 1 98.75 103 LEU A C 1
ATOM 850 O O . LEU A 1 103 ? -16.766 6.984 7.379 1 98.75 103 LEU A O 1
ATOM 854 N N . GLN A 1 104 ? -16.391 9.188 7.734 1 98.5 104 GLN A N 1
ATOM 855 C CA . GLN A 1 104 ? -16.484 9.031 9.18 1 98.5 104 GLN A CA 1
ATOM 856 C C . GLN A 1 104 ? -17.844 8.469 9.594 1 98.5 104 GLN A C 1
ATOM 858 O O . GLN A 1 104 ? -17.922 7.582 10.453 1 98.5 104 GLN A O 1
ATOM 863 N N . SER A 1 105 ? -18.812 8.922 9.008 1 98.56 105 SER A N 1
ATOM 864 C CA . SER A 1 105 ? -20.156 8.445 9.305 1 98.56 105 SER A CA 1
ATOM 865 C C . SER A 1 105 ? -20.328 6.977 8.93 1 98.56 105 SER A C 1
ATOM 867 O O . SER A 1 105 ? -20.891 6.191 9.688 1 98.56 105 SER A O 1
ATOM 869 N N . LEU A 1 106 ? -19.891 6.633 7.777 1 98.81 106 LEU A N 1
ATOM 870 C CA . LEU A 1 106 ? -19.953 5.242 7.336 1 98.81 106 LEU A CA 1
ATOM 871 C C . LEU A 1 106 ? -19.172 4.336 8.273 1 98.81 106 LEU A C 1
ATOM 873 O O . LEU A 1 106 ? -19.594 3.221 8.578 1 98.81 106 LEU A O 1
ATOM 877 N N . LYS A 1 107 ? -18.047 4.816 8.711 1 98.81 107 LYS A N 1
ATOM 878 C CA . LYS A 1 107 ? -17.203 4.016 9.594 1 98.81 107 LYS A CA 1
ATOM 879 C C . LYS A 1 107 ? -17.938 3.695 10.898 1 98.81 107 LYS A C 1
ATOM 881 O O . LYS A 1 107 ? -17.797 2.596 11.438 1 98.81 107 LYS A O 1
ATOM 886 N N . LYS A 1 108 ? -18.703 4.582 11.367 1 98.56 108 LYS A N 1
ATOM 887 C CA . LYS A 1 108 ? -19.469 4.355 12.586 1 98.56 108 LYS A CA 1
ATOM 888 C C . LYS A 1 108 ? -20.422 3.174 12.422 1 98.56 108 LYS A C 1
ATOM 890 O O . LYS A 1 108 ? -20.672 2.436 13.375 1 98.56 108 LYS A O 1
ATOM 895 N N . GLU A 1 109 ? -20.812 2.945 11.273 1 98.62 109 GLU A N 1
ATOM 896 C CA . GLU A 1 109 ? -21.812 1.919 11 1 98.62 109 GLU A CA 1
ATOM 897 C C . GLU A 1 109 ? -21.141 0.584 10.664 1 98.62 109 GLU A C 1
ATOM 899 O O . GLU A 1 109 ? -21.672 -0.477 10.992 1 98.62 109 GLU A O 1
ATOM 904 N N . TYR A 1 110 ? -19.984 0.613 10.094 1 98.88 110 TYR A N 1
ATOM 905 C CA . TYR A 1 110 ? -19.516 -0.6 9.438 1 98.88 110 TYR A CA 1
ATOM 906 C C . TYR A 1 110 ? -18.188 -1.061 10.047 1 98.88 110 TYR A C 1
ATOM 908 O O . TYR A 1 110 ? -17.797 -2.223 9.906 1 98.88 110 TYR A O 1
ATOM 916 N N . VAL A 1 111 ? -17.422 -0.163 10.625 1 98.94 111 VAL A N 1
ATOM 917 C CA . VAL A 1 111 ? -16.031 -0.435 10.945 1 98.94 111 VAL A CA 1
ATOM 918 C C . VAL A 1 111 ? -15.867 -0.636 12.453 1 98.94 111 VAL A C 1
ATOM 920 O O . VAL A 1 111 ? -16.359 0.174 13.25 1 98.94 111 VAL A O 1
ATOM 923 N N . THR A 1 112 ? -15.211 -1.686 12.805 1 98.75 112 THR A N 1
ATOM 924 C CA . THR A 1 112 ? -15.07 -2.039 14.211 1 98.75 112 THR A CA 1
ATOM 925 C C . THR A 1 112 ? -13.734 -1.54 14.758 1 98.75 112 THR A C 1
ATOM 927 O O . THR A 1 112 ? -13.602 -1.312 15.961 1 98.75 112 THR A O 1
ATOM 930 N N . ASN A 1 113 ? -12.766 -1.416 13.992 1 98.75 113 ASN A N 1
ATOM 931 C CA . ASN A 1 113 ? -11.438 -0.953 14.383 1 98.75 113 ASN A CA 1
ATOM 932 C C . ASN A 1 113 ? -10.688 -0.353 13.195 1 98.75 113 ASN A C 1
ATOM 934 O O . ASN A 1 113 ? -10.867 -0.783 12.055 1 98.75 113 ASN A O 1
ATOM 938 N N . VAL A 1 114 ? -9.844 0.675 13.523 1 98.75 114 VAL A N 1
ATOM 939 C CA . VAL A 1 114 ? -9.008 1.302 12.508 1 98.75 114 VAL A CA 1
ATOM 940 C C . VAL A 1 114 ? -7.543 1.247 12.938 1 98.75 114 VAL A C 1
ATOM 942 O O . VAL A 1 114 ? -7.211 1.584 14.078 1 98.75 114 VAL A O 1
ATOM 945 N N . THR A 1 115 ? -6.688 0.771 12.102 1 98.5 115 THR A N 1
ATOM 946 C CA . THR A 1 115 ? -5.242 0.855 12.281 1 98.5 115 THR A CA 1
ATOM 947 C C . THR A 1 115 ? -4.617 1.776 11.242 1 98.5 115 THR A C 1
ATOM 949 O O . THR A 1 115 ? -4.953 1.698 10.055 1 98.5 115 THR A O 1
ATOM 952 N N . ILE A 1 116 ? -3.691 2.68 11.688 1 98.25 116 ILE A N 1
ATOM 953 C CA . ILE A 1 116 ? -3.078 3.646 10.781 1 98.25 116 ILE A CA 1
ATOM 954 C C . ILE A 1 116 ? -1.559 3.584 10.914 1 98.25 116 ILE A C 1
ATOM 956 O O . ILE A 1 116 ? -1.026 3.543 12.023 1 98.25 116 ILE A O 1
ATOM 960 N N . GLU A 1 117 ? -0.857 3.512 9.812 1 97.31 117 GLU A N 1
ATOM 961 C CA . GLU A 1 117 ? 0.588 3.691 9.711 1 97.31 117 GLU A CA 1
ATOM 962 C C . GLU A 1 117 ? 0.935 4.891 8.836 1 97.31 117 GLU A C 1
ATOM 964 O O . GLU A 1 117 ? 0.419 5.023 7.723 1 97.31 117 GLU A O 1
ATOM 969 N N . GLU A 1 118 ? 1.821 5.746 9.375 1 96.19 118 GLU A N 1
ATOM 970 C CA . GLU A 1 118 ? 2.23 6.93 8.633 1 96.19 118 GLU A CA 1
ATOM 971 C C . GLU A 1 118 ? 3.738 6.945 8.398 1 96.19 118 GLU A C 1
ATOM 973 O O . GLU A 1 118 ? 4.512 6.652 9.312 1 96.19 118 GLU A O 1
ATOM 978 N N . TYR A 1 119 ? 4.035 7.305 7.203 1 94.5 119 TYR A N 1
ATOM 979 C CA . TYR A 1 119 ? 5.438 7.434 6.828 1 94.5 119 TYR A CA 1
ATOM 980 C C . TYR A 1 119 ? 5.688 8.734 6.082 1 94.5 119 TYR A C 1
ATOM 982 O O . TYR A 1 119 ? 4.84 9.195 5.312 1 94.5 119 TYR A O 1
ATOM 990 N N . SER A 1 120 ? 6.867 9.328 6.34 1 92.94 120 SER A N 1
ATOM 991 C CA . SER A 1 120 ? 7.406 10.281 5.375 1 92.94 120 SER A CA 1
ATOM 992 C C . SER A 1 120 ? 8.078 9.562 4.207 1 92.94 120 SER A C 1
ATOM 994 O O . SER A 1 120 ? 8.82 8.609 4.406 1 92.94 120 SER A O 1
ATOM 996 N N . ILE A 1 121 ? 7.711 10.023 2.982 1 93.69 121 ILE A N 1
ATOM 997 C CA . ILE A 1 121 ? 8.25 9.266 1.859 1 93.69 121 ILE A CA 1
ATOM 998 C C . ILE A 1 121 ? 8.906 10.211 0.859 1 93.69 121 ILE A C 1
ATOM 1000 O O . ILE A 1 121 ? 8.492 11.367 0.727 1 93.69 121 ILE A O 1
ATOM 1004 N N . ASN A 1 122 ? 9.953 9.672 0.276 1 89 122 ASN A N 1
ATOM 1005 C CA . ASN A 1 122 ? 10.641 10.352 -0.817 1 89 122 ASN A CA 1
ATOM 1006 C C . ASN A 1 122 ? 10.891 9.406 -1.992 1 89 122 ASN A C 1
ATOM 1008 O O . ASN A 1 122 ? 11.219 8.234 -1.796 1 89 122 ASN A O 1
ATOM 1012 N N . THR A 1 123 ? 10.617 9.945 -3.182 1 83.88 123 THR A N 1
ATOM 1013 C CA . THR A 1 123 ? 10.898 9.117 -4.348 1 83.88 123 THR A CA 1
ATOM 1014 C C . THR A 1 123 ? 12.391 8.82 -4.453 1 83.88 123 THR A C 1
ATOM 1016 O O . THR A 1 123 ? 13.219 9.703 -4.23 1 83.88 123 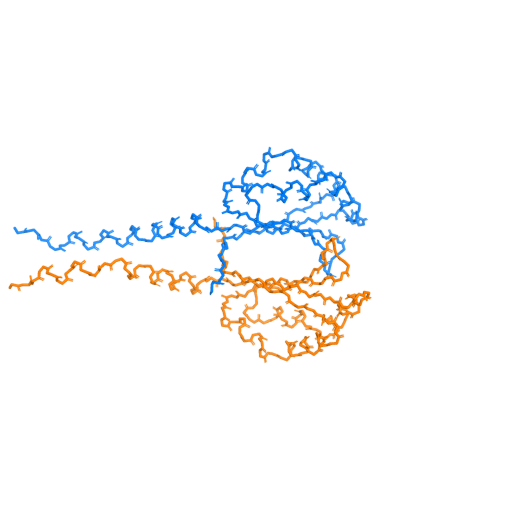THR A O 1
ATOM 1019 N N . ILE A 1 124 ? 12.633 7.551 -4.609 1 69.88 124 ILE A N 1
ATOM 1020 C CA . ILE A 1 124 ? 14.023 7.18 -4.805 1 69.88 124 ILE A CA 1
ATOM 1021 C C . ILE A 1 124 ? 14.422 7.418 -6.258 1 69.88 124 ILE A C 1
ATOM 1023 O O . ILE A 1 124 ? 13.75 6.953 -7.18 1 69.88 124 ILE A O 1
ATOM 1027 N N . VAL A 1 125 ? 15.195 8.625 -6.484 1 57.88 125 VAL A N 1
ATOM 1028 C CA . VAL A 1 125 ? 15.734 8.906 -7.812 1 57.88 125 VAL A CA 1
ATOM 1029 C C . VAL A 1 125 ? 16.766 7.84 -8.188 1 57.88 125 VAL A C 1
ATOM 1031 O O . VAL A 1 125 ? 17.422 7.266 -7.309 1 57.88 125 VAL A O 1
ATOM 1034 N N . MET B 1 1 ? 51.938 32.5 11.227 1 26.55 1 MET B N 1
ATOM 1035 C CA . MET B 1 1 ? 50.938 33.094 10.352 1 26.55 1 MET B CA 1
ATOM 1036 C C . MET B 1 1 ? 50.031 32.031 9.781 1 26.55 1 MET B C 1
ATOM 1038 O O . MET B 1 1 ? 50.406 31.312 8.859 1 26.55 1 MET B O 1
ATOM 1042 N N . TRP B 1 2 ? 49.25 31.234 10.688 1 36.66 2 TRP B N 1
ATOM 1043 C CA . TRP B 1 2 ? 48.156 30.281 10.492 1 36.66 2 TRP B CA 1
ATOM 1044 C C . TRP B 1 2 ? 47.062 30.891 9.633 1 36.66 2 TRP B C 1
ATOM 1046 O O . TRP B 1 2 ? 46.469 31.906 10 1 36.66 2 TRP B O 1
ATOM 1056 N N . THR B 1 3 ? 47.094 30.812 8.234 1 35.09 3 THR B N 1
ATOM 1057 C CA . THR B 1 3 ? 46.406 31.5 7.141 1 35.09 3 THR B CA 1
ATOM 1058 C C . THR B 1 3 ? 44.906 31.188 7.16 1 35.09 3 THR B C 1
ATOM 1060 O O . THR B 1 3 ? 44.5 30.062 7.398 1 35.09 3 THR B O 1
ATOM 1063 N N . LYS B 1 4 ? 43.938 32.156 7.305 1 40.66 4 LYS B N 1
ATOM 1064 C CA . LYS B 1 4 ? 42.5 32.438 7.266 1 40.66 4 LYS B CA 1
ATOM 1065 C C . LYS B 1 4 ? 41.844 31.734 6.09 1 40.66 4 LYS B C 1
ATOM 1067 O O . LYS B 1 4 ? 40.594 31.703 6.008 1 40.66 4 LYS B O 1
ATOM 1072 N N . GLU B 1 5 ? 42.5 31.531 4.984 1 37.31 5 GLU B N 1
ATOM 1073 C CA . GLU B 1 5 ? 41.875 31.094 3.738 1 37.31 5 GLU B CA 1
ATOM 1074 C C . GLU B 1 5 ? 41.344 29.672 3.869 1 37.31 5 GLU B C 1
ATOM 1076 O O . GLU B 1 5 ? 40.531 29.234 3.037 1 37.31 5 GLU B O 1
ATOM 1081 N N . PHE B 1 6 ? 42 28.797 4.637 1 37.75 6 PHE B N 1
ATOM 1082 C CA . PHE B 1 6 ? 41.562 27.422 4.605 1 37.75 6 PHE B CA 1
ATOM 1083 C C . PHE B 1 6 ? 40.156 27.281 5.191 1 37.75 6 PHE B C 1
ATOM 1085 O O . PHE B 1 6 ? 39.438 26.297 4.922 1 37.75 6 PHE B O 1
ATOM 1092 N N . GLY B 1 7 ? 39.812 28.094 6.184 1 35.09 7 GLY B N 1
ATOM 1093 C CA . GLY B 1 7 ? 38.594 27.859 6.934 1 35.09 7 GLY B CA 1
ATOM 1094 C C . GLY B 1 7 ? 37.312 28.125 6.121 1 35.09 7 GLY B C 1
ATOM 1095 O O . GLY B 1 7 ? 36.219 27.875 6.594 1 35.09 7 GLY B O 1
ATOM 1096 N N . LYS B 1 8 ? 37.406 28.938 5.199 1 35.03 8 LYS B N 1
ATOM 1097 C CA . LYS B 1 8 ? 36.156 29.438 4.605 1 35.03 8 LYS B CA 1
ATOM 1098 C C . LYS B 1 8 ? 35.469 28.344 3.781 1 35.03 8 LYS B C 1
ATOM 1100 O O . LYS B 1 8 ? 34.25 28.359 3.621 1 35.03 8 LYS B O 1
ATOM 1105 N N . TYR B 1 9 ? 36.219 27.656 2.988 1 38 9 TYR B N 1
ATOM 1106 C CA . TYR B 1 9 ? 35.562 26.766 2.029 1 38 9 TYR B CA 1
ATOM 1107 C C . TYR B 1 9 ? 35.125 25.469 2.705 1 38 9 TYR B C 1
ATOM 1109 O O . TYR B 1 9 ? 34.75 24.5 2.031 1 38 9 TYR B O 1
ATOM 1117 N N . PHE B 1 10 ? 35.562 25.125 3.898 1 37.28 10 PHE B N 1
ATOM 1118 C CA . PHE B 1 10 ? 34.938 23.938 4.457 1 37.28 10 PHE B CA 1
ATOM 1119 C C . PHE B 1 10 ? 33.438 24.141 4.617 1 37.28 10 PHE B C 1
ATOM 1121 O O . PHE B 1 10 ? 32.969 24.672 5.629 1 37.28 10 PHE B O 1
ATOM 1128 N N . ALA B 1 11 ? 32.812 24.781 3.723 1 32.91 11 ALA B N 1
ATOM 1129 C CA . ALA B 1 11 ? 31.359 24.906 3.566 1 32.91 11 ALA B CA 1
ATOM 1130 C C . ALA B 1 11 ? 30.656 23.594 3.959 1 32.91 11 ALA B C 1
ATOM 1132 O O . ALA B 1 11 ? 31.281 22.531 3.986 1 32.91 11 ALA B O 1
ATOM 1133 N N . VAL B 1 12 ? 29.188 23.5 4.188 1 33.97 12 VAL B N 1
ATOM 1134 C CA . VAL B 1 12 ? 27.922 22.828 4.426 1 33.97 12 VAL B CA 1
ATOM 1135 C C . VAL B 1 12 ? 27.797 21.625 3.498 1 33.97 12 VAL B C 1
ATOM 1137 O O . VAL B 1 12 ? 26.734 21.016 3.4 1 33.97 12 VAL B O 1
ATOM 1140 N N . VAL B 1 13 ? 28.703 21.328 2.545 1 39.84 13 VAL B N 1
ATOM 1141 C CA . VAL B 1 13 ? 28.484 20.094 1.808 1 39.84 13 VAL B CA 1
ATOM 1142 C C . VAL B 1 13 ? 28.609 18.906 2.756 1 39.84 13 VAL B C 1
ATOM 1144 O O . VAL B 1 13 ? 28.234 17.781 2.402 1 39.84 13 VAL B O 1
ATOM 1147 N N . LYS B 1 14 ? 29.391 18.938 3.645 1 41.78 14 LYS B N 1
ATOM 1148 C CA . LYS B 1 14 ? 29.547 17.797 4.551 1 41.78 14 LYS B CA 1
ATOM 1149 C C . LYS B 1 14 ? 28.234 17.453 5.234 1 41.78 14 LYS B C 1
ATOM 1151 O O . LYS B 1 14 ? 28.062 16.344 5.742 1 41.78 14 LYS B O 1
ATOM 1156 N N . ALA B 1 15 ? 27.484 18.422 5.711 1 43.81 15 ALA B N 1
ATOM 1157 C CA . ALA B 1 15 ? 26.219 18.156 6.402 1 43.81 15 ALA B CA 1
ATOM 1158 C C . ALA B 1 15 ? 25.234 17.422 5.488 1 43.81 15 ALA B C 1
ATOM 1160 O O . ALA B 1 15 ? 24.547 16.5 5.93 1 43.81 15 ALA B O 1
ATOM 1161 N N . LYS B 1 16 ? 25.078 17.969 4.273 1 50.03 16 LYS B N 1
ATOM 1162 C CA . LYS B 1 16 ? 24.094 17.391 3.354 1 50.03 16 LYS B CA 1
ATOM 1163 C C . LYS B 1 16 ? 24.438 15.945 3.035 1 50.03 16 LYS B C 1
ATOM 1165 O O . LYS B 1 16 ? 23.547 15.094 2.982 1 50.03 16 LYS B O 1
ATOM 1170 N N . SER B 1 17 ? 25.734 15.656 2.832 1 53.62 17 SER B N 1
ATOM 1171 C CA . SER B 1 17 ? 26.156 14.32 2.434 1 53.62 17 SER B CA 1
ATOM 1172 C C . SER B 1 17 ? 26.047 13.336 3.59 1 53.62 17 SER B C 1
ATOM 1174 O O . SER B 1 17 ? 25.562 12.219 3.414 1 53.62 17 SER B O 1
ATOM 1176 N N . PHE B 1 18 ? 26.547 13.773 4.727 1 54.66 18 PHE B N 1
ATOM 1177 C CA . PHE B 1 18 ? 26.516 12.852 5.852 1 54.66 18 PHE B CA 1
ATOM 1178 C C . PHE B 1 18 ? 25.078 12.594 6.301 1 54.66 18 PHE B C 1
ATOM 1180 O O . PHE B 1 18 ? 24.703 11.453 6.547 1 54.66 18 PHE B O 1
ATOM 1187 N N . GLU B 1 19 ? 24.328 13.695 6.461 1 52.78 19 GLU B N 1
ATOM 1188 C CA . GLU B 1 19 ? 22.922 13.539 6.82 1 52.78 19 GLU B CA 1
ATOM 1189 C C . GLU B 1 19 ? 22.172 12.711 5.781 1 52.78 19 GLU B C 1
ATOM 1191 O O . GLU B 1 19 ? 21.344 11.867 6.129 1 52.78 19 GLU B O 1
ATOM 1196 N N . GLN B 1 20 ? 22.5 13.125 4.543 1 56.09 20 GLN B N 1
ATOM 1197 C CA . GLN B 1 20 ? 21.922 12.297 3.492 1 56.09 20 GLN B CA 1
ATOM 1198 C C . GLN B 1 20 ? 22.375 10.844 3.609 1 56.09 20 GLN B C 1
ATOM 1200 O O . GLN B 1 20 ? 21.578 9.922 3.424 1 56.09 20 GLN B O 1
ATOM 1205 N N . ALA B 1 21 ? 23.672 10.812 3.896 1 57.78 21 ALA B N 1
ATOM 1206 C CA . ALA B 1 21 ? 24.203 9.461 4.066 1 57.78 21 ALA B CA 1
ATOM 1207 C C . ALA B 1 21 ? 23.547 8.773 5.266 1 57.78 21 ALA B C 1
ATOM 1209 O O . ALA B 1 21 ? 23.219 7.586 5.195 1 57.78 21 ALA B O 1
ATOM 1210 N N . LEU B 1 22 ? 23.359 9.414 6.281 1 57.31 22 LEU B N 1
ATOM 1211 C CA . LEU B 1 22 ? 22.75 8.836 7.477 1 57.31 22 LEU B CA 1
ATOM 1212 C C . LEU B 1 22 ? 21.281 8.539 7.254 1 57.31 22 LEU B C 1
ATOM 1214 O O . LEU B 1 22 ? 20.766 7.508 7.707 1 57.31 22 LEU B O 1
ATOM 1218 N N . SER B 1 23 ? 20.719 9.586 6.629 1 56.91 23 SER B N 1
ATOM 1219 C CA . SER B 1 23 ? 19.297 9.383 6.355 1 56.91 23 SER B CA 1
ATOM 1220 C C . SER B 1 23 ? 19.078 8.156 5.469 1 56.91 23 SER B C 1
ATOM 1222 O O . SER B 1 23 ? 18.141 7.387 5.691 1 56.91 23 SER B O 1
ATOM 1224 N N . LYS B 1 24 ? 19.906 8.062 4.5 1 58.44 24 LYS B N 1
ATOM 1225 C CA . LYS B 1 24 ? 19.828 6.922 3.596 1 58.44 24 LYS B CA 1
ATOM 1226 C C . LYS B 1 24 ? 20.047 5.609 4.344 1 58.44 24 LYS B C 1
ATOM 1228 O O . LYS B 1 24 ? 19.406 4.598 4.027 1 58.44 24 LYS B O 1
ATOM 1233 N N . ILE B 1 25 ? 20.953 5.625 5.242 1 58.31 25 ILE B N 1
ATOM 1234 C CA . ILE B 1 25 ? 21.281 4.402 5.969 1 58.31 25 ILE B CA 1
ATOM 1235 C C . ILE B 1 25 ? 20.094 3.963 6.812 1 58.31 25 ILE B C 1
ATOM 1237 O O . ILE B 1 25 ? 19.844 2.766 6.973 1 58.31 25 ILE B O 1
ATOM 1241 N N . ASN B 1 26 ? 19.312 4.926 7.129 1 62.62 26 ASN B N 1
ATOM 1242 C CA . ASN B 1 26 ? 18.328 4.551 8.125 1 62.62 26 ASN B CA 1
ATOM 1243 C C . ASN B 1 26 ? 16.922 4.445 7.516 1 62.62 26 ASN B C 1
ATOM 1245 O O . ASN B 1 26 ? 15.953 4.184 8.219 1 62.62 26 ASN B O 1
ATOM 1249 N N . ASP B 1 27 ? 17.031 4.539 6.145 1 82.5 27 ASP B N 1
ATOM 1250 C CA . ASP B 1 27 ? 15.672 4.602 5.629 1 82.5 27 ASP B CA 1
ATOM 1251 C C . ASP B 1 27 ? 15.203 3.234 5.145 1 82.5 27 ASP B C 1
ATOM 1253 O O . ASP B 1 27 ? 16 2.441 4.637 1 82.5 27 ASP B O 1
ATOM 1257 N N . ARG B 1 28 ? 14 2.881 5.516 1 94.38 28 ARG B N 1
ATOM 1258 C CA . ARG B 1 28 ? 13.344 1.725 4.914 1 94.38 28 ARG B CA 1
ATOM 1259 C C . ARG B 1 28 ? 12.93 2.018 3.475 1 94.38 28 ARG B C 1
ATOM 1261 O O . ARG B 1 28 ? 12.867 3.18 3.066 1 94.38 28 ARG B O 1
ATOM 1268 N N . ILE B 1 29 ? 12.781 0.981 2.764 1 96.19 29 ILE B N 1
ATOM 1269 C CA . ILE B 1 29 ? 12.344 1.085 1.374 1 96.19 29 ILE B CA 1
ATOM 1270 C C . ILE B 1 29 ? 10.938 0.513 1.229 1 96.19 29 ILE B C 1
ATOM 1272 O O . ILE B 1 29 ? 10.664 -0.607 1.669 1 96.19 29 ILE B O 1
ATOM 1276 N N . LEU B 1 30 ? 10.102 1.325 0.659 1 97.62 30 LEU B N 1
ATOM 1277 C CA . LEU B 1 30 ? 8.789 0.867 0.223 1 97.62 30 LEU B CA 1
ATOM 1278 C C . LEU B 1 30 ? 8.789 0.558 -1.271 1 97.62 30 LEU B C 1
ATOM 1280 O O . LEU B 1 30 ? 9.164 1.405 -2.084 1 97.62 30 LEU B O 1
ATOM 1284 N N . VAL B 1 31 ? 8.453 -0.661 -1.584 1 98.12 31 VAL B N 1
ATOM 1285 C CA . VAL B 1 31 ? 8.281 -1.074 -2.973 1 98.12 31 VAL B CA 1
ATOM 1286 C C . VAL B 1 31 ? 6.828 -1.45 -3.23 1 98.12 31 VAL B C 1
ATOM 1288 O O . VAL B 1 31 ? 6.316 -2.41 -2.648 1 98.12 31 VAL B O 1
ATOM 1291 N N . ASN B 1 32 ? 6.141 -0.667 -4.051 1 98.62 32 ASN B N 1
ATOM 1292 C CA . ASN B 1 32 ? 4.801 -0.983 -4.531 1 98.62 32 ASN B CA 1
ATOM 1293 C C . ASN B 1 32 ? 4.836 -1.619 -5.918 1 98.62 32 ASN B C 1
ATOM 1295 O O . ASN B 1 32 ? 5.289 -0.996 -6.879 1 98.62 32 ASN B O 1
ATOM 1299 N N . VAL B 1 33 ? 4.328 -2.855 -6 1 98.81 33 VAL B N 1
ATOM 1300 C CA . VAL B 1 33 ? 4.348 -3.59 -7.262 1 98.81 33 VAL B CA 1
ATOM 1301 C C . VAL B 1 33 ? 2.92 -3.887 -7.711 1 98.81 33 VAL B C 1
ATOM 1303 O O . VAL B 1 33 ? 2.119 -4.418 -6.938 1 98.81 33 VAL B O 1
ATOM 1306 N N . LYS B 1 34 ? 2.621 -3.51 -8.898 1 98.88 34 LYS B N 1
ATOM 1307 C CA . LYS B 1 34 ? 1.358 -3.908 -9.516 1 98.88 34 LYS B CA 1
ATOM 1308 C C . LYS B 1 34 ? 1.588 -4.91 -10.641 1 98.88 34 LYS B C 1
ATOM 1310 O O . LYS B 1 34 ? 2.312 -4.625 -11.594 1 98.88 34 LYS B O 1
ATOM 1315 N N . TYR B 1 35 ? 0.998 -6.039 -10.492 1 98.94 35 TYR B N 1
ATOM 1316 C CA . TYR B 1 35 ? 0.985 -7.062 -11.539 1 98.94 35 TYR B CA 1
ATOM 1317 C C . TYR B 1 35 ? -0.299 -6.988 -12.352 1 98.94 35 TYR B C 1
ATOM 1319 O O . TYR B 1 35 ? -1.387 -7.254 -11.836 1 98.94 35 TYR B O 1
ATOM 1327 N N . ALA B 1 36 ? -0.165 -6.645 -13.609 1 98.94 36 ALA B N 1
ATOM 1328 C CA . ALA B 1 36 ? -1.274 -6.871 -14.531 1 98.94 36 ALA B CA 1
ATOM 1329 C C . ALA B 1 36 ? -1.343 -8.336 -14.953 1 98.94 36 ALA B C 1
ATOM 1331 O O . ALA B 1 36 ? -0.441 -8.828 -15.633 1 98.94 36 ALA B O 1
ATOM 1332 N N . VAL B 1 37 ? -2.377 -8.945 -14.602 1 98.88 37 VAL B N 1
ATOM 1333 C CA . VAL B 1 37 ? -2.518 -10.383 -14.828 1 98.88 37 VAL B CA 1
ATOM 1334 C C . VAL B 1 37 ? -3.428 -10.633 -16.031 1 98.88 37 VAL B C 1
ATOM 1336 O O . VAL B 1 37 ? -4.328 -9.836 -16.312 1 98.88 37 VAL B O 1
ATOM 1339 N N . ILE B 1 38 ? -3.229 -11.711 -16.703 1 98.81 38 ILE B N 1
ATOM 1340 C CA . ILE B 1 38 ? -4.098 -12.117 -17.797 1 98.81 38 ILE B CA 1
ATOM 1341 C C . ILE B 1 38 ? -5.555 -12.086 -17.344 1 98.81 38 ILE B C 1
ATOM 1343 O O . ILE B 1 38 ? -5.891 -12.609 -16.281 1 98.81 38 ILE B O 1
ATOM 1347 N N . PRO B 1 39 ? -6.422 -11.43 -18.172 1 98.56 39 PRO B N 1
ATOM 1348 C CA . PRO B 1 39 ? -7.824 -11.312 -17.766 1 98.56 39 PRO B CA 1
ATOM 1349 C C . PRO B 1 39 ? -8.43 -12.648 -17.344 1 98.56 39 PRO B C 1
ATOM 1351 O O . PRO B 1 39 ? -8.281 -13.648 -18.047 1 98.56 39 PRO B O 1
ATOM 1354 N N . GLY B 1 40 ? -9.023 -12.625 -16.125 1 98.44 40 GLY B N 1
ATOM 1355 C CA . GLY B 1 40 ? -9.711 -13.805 -15.602 1 98.44 40 GLY B CA 1
ATOM 1356 C C . GLY B 1 40 ? -8.789 -14.742 -14.844 1 98.44 40 GLY B C 1
ATOM 1357 O O . GLY B 1 40 ? -9.242 -15.734 -14.273 1 98.44 40 GLY B O 1
ATOM 1358 N N . LYS B 1 41 ? -7.512 -14.398 -14.711 1 98.81 41 LYS B N 1
ATOM 1359 C CA . LYS B 1 41 ? -6.566 -15.367 -14.156 1 98.81 41 LYS B CA 1
ATOM 1360 C C . LYS B 1 41 ? -5.977 -14.867 -12.844 1 98.81 41 LYS B C 1
ATOM 1362 O O . LYS B 1 41 ? -5.086 -15.5 -12.273 1 98.81 41 LYS B O 1
ATOM 1367 N N . ARG B 1 42 ? -6.445 -13.805 -12.32 1 98.69 42 ARG B N 1
ATOM 1368 C CA . ARG B 1 42 ? -5.863 -13.234 -11.109 1 98.69 42 ARG B CA 1
ATOM 1369 C C . ARG B 1 42 ? -5.93 -14.219 -9.945 1 98.69 42 ARG B C 1
ATOM 1371 O O . ARG B 1 42 ? -4.941 -14.422 -9.242 1 98.69 42 ARG B O 1
ATOM 1378 N N . ASP B 1 43 ? -7.082 -14.828 -9.766 1 98.31 43 ASP B N 1
ATOM 1379 C CA . ASP B 1 43 ? -7.242 -15.742 -8.633 1 98.31 43 ASP B CA 1
ATOM 1380 C C . ASP B 1 43 ? -6.355 -16.969 -8.797 1 98.31 43 ASP B C 1
ATOM 1382 O O . ASP B 1 43 ? -5.789 -17.469 -7.824 1 98.31 43 ASP B O 1
ATOM 1386 N N . GLU B 1 44 ? -6.266 -17.469 -9.984 1 98.75 44 GLU B N 1
ATOM 1387 C CA . GLU B 1 44 ? -5.367 -18.594 -10.242 1 98.75 44 GLU B CA 1
ATOM 1388 C C . GLU B 1 44 ? -3.916 -18.203 -9.945 1 98.75 44 GLU B C 1
ATOM 1390 O O . GLU B 1 44 ? -3.184 -18.984 -9.32 1 98.75 44 GLU B O 1
ATOM 1395 N N . PHE B 1 45 ? -3.531 -17.031 -10.422 1 98.88 45 PHE B N 1
ATOM 1396 C CA . PHE B 1 45 ? -2.189 -16.531 -10.141 1 98.88 45 PHE B CA 1
ATOM 1397 C C . PHE B 1 45 ? -1.939 -16.453 -8.641 1 98.88 45 PHE B C 1
ATOM 1399 O O . PHE B 1 45 ? -0.923 -16.953 -8.148 1 98.88 45 PHE B O 1
ATOM 1406 N N . LEU B 1 46 ? -2.84 -15.891 -7.949 1 98.75 46 LEU B N 1
ATOM 1407 C CA . LEU B 1 46 ? -2.734 -15.766 -6.5 1 98.75 46 LEU B CA 1
ATOM 1408 C C . LEU B 1 46 ? -2.615 -17.141 -5.852 1 98.75 46 LEU B C 1
ATOM 1410 O O . LEU B 1 46 ? -1.808 -17.328 -4.938 1 98.75 46 LEU B O 1
ATOM 1414 N N . GLU B 1 47 ? -3.41 -18.062 -6.324 1 98.62 47 GLU B N 1
ATOM 1415 C CA . GLU B 1 47 ? -3.352 -19.422 -5.801 1 98.62 47 GLU B CA 1
ATOM 1416 C C . GLU B 1 47 ? -1.955 -20.016 -5.969 1 98.62 47 GLU B C 1
ATOM 1418 O O . GLU B 1 47 ? -1.427 -20.641 -5.051 1 98.62 47 GLU B O 1
ATOM 1423 N N . LYS B 1 48 ? -1.388 -19.797 -7.098 1 98.81 48 LYS B N 1
ATOM 1424 C CA . LYS B 1 48 ? -0.045 -20.312 -7.355 1 98.81 48 LYS B CA 1
ATOM 1425 C C . LYS B 1 48 ? 0.986 -19.625 -6.465 1 98.81 48 LYS B C 1
ATOM 14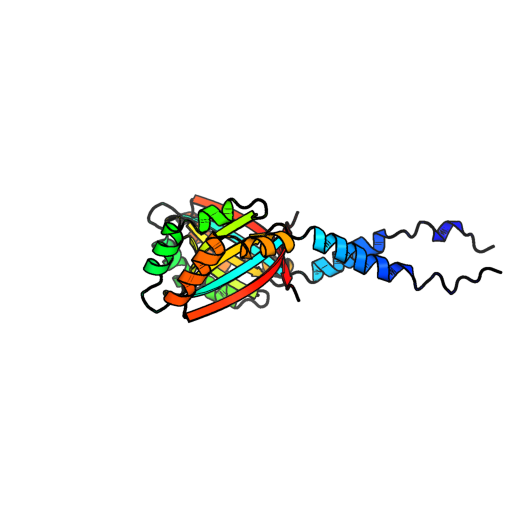27 O O . LYS B 1 48 ? 1.919 -20.266 -5.977 1 98.81 48 LYS B O 1
ATOM 1432 N N . VAL B 1 49 ? 0.797 -18.359 -6.242 1 98.69 49 VAL B N 1
ATOM 1433 C CA . VAL B 1 49 ? 1.684 -17.594 -5.363 1 98.69 49 VAL B CA 1
ATOM 1434 C C . VAL B 1 49 ? 1.634 -18.172 -3.951 1 98.69 49 VAL B C 1
ATOM 1436 O O . VAL B 1 49 ? 2.674 -18.375 -3.32 1 98.69 49 VAL B O 1
ATOM 1439 N N . VAL B 1 50 ? 0.463 -18.469 -3.512 1 97.94 50 VAL B N 1
ATOM 1440 C CA . VAL B 1 50 ? 0.253 -19.016 -2.172 1 97.94 50 VAL B CA 1
ATOM 1441 C C . VAL B 1 50 ? 0.799 -20.438 -2.1 1 97.94 50 VAL B C 1
ATOM 1443 O O . VAL B 1 50 ? 1.519 -20.781 -1.162 1 97.94 50 VAL B O 1
ATOM 1446 N N . GLU B 1 51 ? 0.543 -21.203 -3.096 1 98.12 51 GLU B N 1
ATOM 1447 C CA . GLU B 1 51 ? 0.977 -22.594 -3.143 1 98.12 51 GLU B CA 1
ATOM 1448 C C . GLU B 1 51 ? 2.5 -22.688 -3.129 1 98.12 51 GLU B C 1
ATOM 1450 O O . GLU B 1 51 ? 3.055 -23.672 -2.627 1 98.12 51 GLU B O 1
ATOM 1455 N N . ASN B 1 52 ? 3.113 -21.719 -3.643 1 98.25 52 ASN B N 1
ATOM 1456 C CA . ASN B 1 52 ? 4.57 -21.734 -3.736 1 98.25 52 ASN B CA 1
ATOM 1457 C C . ASN B 1 52 ? 5.223 -21.016 -2.559 1 98.25 52 ASN B C 1
ATOM 1459 O O . ASN B 1 52 ? 6.422 -20.734 -2.584 1 98.25 52 ASN B O 1
ATOM 1463 N N . ASP B 1 53 ? 4.496 -20.641 -1.56 1 97.44 53 ASP B N 1
ATOM 1464 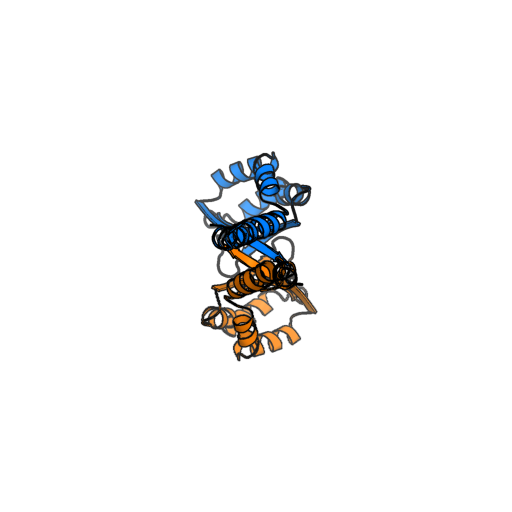C CA . ASP B 1 53 ? 4.941 -20.109 -0.279 1 97.44 53 ASP B CA 1
ATOM 1465 C C . ASP B 1 53 ? 5.754 -18.828 -0.475 1 97.44 53 ASP B C 1
ATOM 1467 O O . ASP B 1 53 ? 6.719 -18.578 0.249 1 97.44 53 ASP B O 1
ATOM 1471 N N . ILE B 1 54 ? 5.414 -18.078 -1.457 1 98.38 54 ILE B N 1
ATOM 1472 C CA . ILE B 1 54 ? 6.203 -16.906 -1.836 1 98.38 54 ILE B CA 1
ATOM 1473 C C . ILE B 1 54 ? 6.039 -15.812 -0.787 1 98.38 54 ILE B C 1
ATOM 1475 O O . ILE B 1 54 ? 7.027 -15.258 -0.305 1 98.38 54 ILE B O 1
ATOM 1479 N N . ILE B 1 55 ? 4.848 -15.586 -0.4 1 98.06 55 ILE B N 1
ATOM 1480 C CA . ILE B 1 55 ? 4.559 -14.516 0.546 1 98.06 55 ILE B CA 1
ATOM 1481 C C . ILE B 1 55 ? 5.148 -14.859 1.912 1 98.06 55 ILE B C 1
ATOM 1483 O O . ILE B 1 55 ? 5.859 -14.047 2.51 1 98.06 55 ILE B O 1
ATOM 1487 N N . THR B 1 56 ? 4.918 -16.047 2.359 1 97.94 56 THR B N 1
ATOM 1488 C CA . THR B 1 56 ? 5.387 -16.484 3.67 1 97.94 56 THR B CA 1
ATOM 1489 C C . THR B 1 56 ? 6.914 -16.484 3.723 1 97.94 56 THR B C 1
ATOM 1491 O O . THR B 1 56 ? 7.508 -16.016 4.691 1 97.94 56 THR B O 1
ATOM 1494 N N . ALA B 1 57 ? 7.535 -16.984 2.74 1 98.62 57 ALA B N 1
ATOM 1495 C CA . ALA B 1 57 ? 8.992 -17.047 2.695 1 98.62 57 ALA B CA 1
ATOM 1496 C C . ALA B 1 57 ? 9.594 -15.633 2.66 1 98.62 57 ALA B C 1
ATOM 1498 O O . ALA B 1 57 ? 10.602 -15.367 3.316 1 98.62 57 ALA B O 1
ATOM 1499 N N . SER B 1 58 ? 8.992 -14.727 1.884 1 98.62 58 SER B N 1
ATOM 1500 C CA . SER B 1 58 ? 9.461 -13.344 1.816 1 98.62 58 SER B CA 1
ATOM 1501 C C . SER B 1 58 ? 9.344 -12.656 3.172 1 98.62 58 SER B C 1
ATOM 1503 O O . SER B 1 58 ? 10.273 -11.977 3.609 1 98.62 58 SER B O 1
ATOM 1505 N N . ARG B 1 59 ? 8.273 -12.867 3.885 1 98.06 59 ARG B N 1
ATOM 1506 C CA . ARG B 1 59 ? 8.039 -12.289 5.207 1 98.06 59 ARG B CA 1
ATOM 1507 C C . ARG B 1 59 ? 9.07 -12.789 6.211 1 98.06 59 ARG B C 1
ATOM 1509 O O . ARG B 1 59 ? 9.414 -12.078 7.156 1 98.06 59 ARG B O 1
ATOM 1516 N N . ALA B 1 60 ? 9.508 -13.906 5.965 1 98.19 60 ALA B N 1
ATOM 1517 C CA . ALA B 1 60 ? 10.414 -14.547 6.922 1 98.19 60 ALA B CA 1
ATOM 1518 C C . ALA B 1 60 ? 11.844 -14.07 6.723 1 98.19 60 ALA B C 1
ATOM 1520 O O . ALA B 1 60 ? 12.719 -14.344 7.555 1 98.19 60 ALA B O 1
ATOM 1521 N N . GLU B 1 61 ? 12.102 -13.328 5.684 1 98.31 61 GLU B N 1
ATOM 1522 C CA . GLU B 1 61 ? 13.453 -12.828 5.441 1 98.31 61 GLU B CA 1
ATOM 1523 C C . GLU B 1 61 ? 13.859 -11.805 6.5 1 98.31 61 GLU B C 1
ATOM 1525 O O . GLU B 1 61 ? 13.055 -10.945 6.883 1 98.31 61 GLU B O 1
ATOM 1530 N N . PRO B 1 62 ? 15.125 -11.805 7.02 1 96.62 62 PRO B N 1
ATOM 1531 C CA . PRO B 1 62 ? 15.562 -10.898 8.086 1 96.62 62 PRO B CA 1
ATOM 1532 C C . PRO B 1 62 ? 15.398 -9.43 7.711 1 96.62 62 PRO B C 1
ATOM 1534 O O . PRO B 1 62 ? 15.156 -8.586 8.586 1 96.62 62 PRO B O 1
ATOM 1537 N N . GLY B 1 63 ? 15.414 -9.102 6.488 1 96.69 63 GLY B N 1
ATOM 1538 C CA . GLY B 1 63 ? 15.375 -7.707 6.074 1 96.69 63 GLY B CA 1
ATOM 1539 C C . GLY B 1 63 ? 13.984 -7.246 5.656 1 96.69 63 GLY B C 1
ATOM 1540 O O . GLY B 1 63 ? 13.797 -6.082 5.297 1 96.69 63 GLY B O 1
ATOM 1541 N N . ASN B 1 64 ? 13.008 -8.109 5.742 1 98.25 64 ASN B N 1
ATOM 1542 C CA . ASN B 1 64 ? 11.656 -7.703 5.371 1 98.25 64 ASN B CA 1
ATOM 1543 C C . ASN B 1 64 ? 10.898 -7.129 6.562 1 98.25 64 ASN B C 1
ATOM 1545 O O . ASN B 1 64 ? 10.898 -7.715 7.648 1 98.25 64 ASN B O 1
ATOM 1549 N N . TYR B 1 65 ? 10.367 -6.031 6.398 1 97.31 65 TYR B N 1
ATOM 1550 C CA . TYR B 1 65 ? 9.492 -5.418 7.395 1 97.31 65 TYR B CA 1
ATOM 1551 C C . TYR B 1 65 ? 8.031 -5.707 7.082 1 97.31 65 TYR B C 1
ATOM 1553 O O . TYR B 1 65 ? 7.234 -5.969 7.984 1 97.31 65 TYR B O 1
ATOM 1561 N N . LYS B 1 66 ? 7.695 -5.629 5.812 1 98.12 66 LYS B N 1
ATOM 1562 C CA . LYS B 1 66 ? 6.328 -5.867 5.363 1 98.12 66 LYS B CA 1
ATOM 1563 C C . LYS B 1 66 ? 6.309 -6.488 3.969 1 98.12 66 LYS B C 1
ATOM 1565 O O . LYS B 1 66 ? 7.086 -6.09 3.098 1 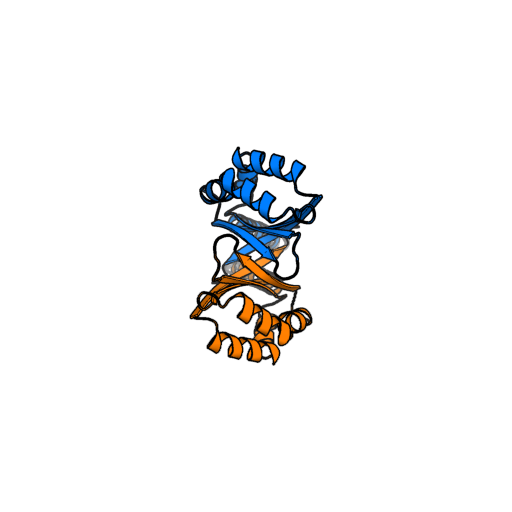98.12 66 LYS B O 1
ATOM 1570 N N . TYR B 1 67 ? 5.457 -7.445 3.775 1 98.69 67 TYR B N 1
ATOM 1571 C CA . TYR B 1 67 ? 5.199 -8.117 2.506 1 98.69 67 TYR B CA 1
ATOM 1572 C C . TYR B 1 67 ? 3.742 -8.555 2.406 1 98.69 67 TYR B C 1
ATOM 1574 O O . TYR B 1 67 ? 3.381 -9.641 2.873 1 98.69 67 TYR B O 1
ATOM 1582 N N . GLU B 1 68 ? 2.926 -7.695 1.761 1 98.5 68 GLU B N 1
ATOM 1583 C CA . GLU B 1 68 ? 1.482 -7.91 1.771 1 98.5 68 GLU B CA 1
ATOM 1584 C C . GLU B 1 68 ? 0.897 -7.805 0.366 1 98.5 68 GLU B C 1
ATOM 1586 O O . GLU B 1 68 ? 1.287 -6.93 -0.409 1 98.5 68 GLU B O 1
ATOM 1591 N N . CYS B 1 69 ? 0.019 -8.711 0.038 1 98.75 69 CYS B N 1
ATOM 1592 C CA . CYS B 1 69 ? -0.633 -8.758 -1.266 1 98.75 69 CYS B CA 1
ATOM 1593 C C . CYS B 1 69 ? -2.092 -8.328 -1.16 1 98.75 69 CYS B C 1
ATOM 1595 O O . CYS B 1 69 ? -2.787 -8.703 -0.214 1 98.75 69 CYS B O 1
ATOM 1597 N N . TYR B 1 70 ? -2.523 -7.59 -2.164 1 98.75 70 TYR B N 1
ATOM 1598 C CA . TYR B 1 70 ? -3.855 -6.996 -2.156 1 98.75 70 TYR B CA 1
ATOM 1599 C C . TYR B 1 70 ? -4.508 -7.105 -3.529 1 98.75 70 TYR B C 1
ATOM 1601 O O . TYR B 1 70 ? -3.82 -7.27 -4.539 1 98.75 70 TYR B O 1
ATOM 1609 N N . LYS B 1 71 ? -5.832 -7.012 -3.486 1 98.69 71 LYS B N 1
ATOM 1610 C CA . LYS B 1 71 ? -6.633 -6.809 -4.691 1 98.69 71 LYS B CA 1
ATOM 1611 C C . LYS B 1 71 ? -7.207 -5.398 -4.734 1 98.69 71 LYS B C 1
ATOM 1613 O O . LYS B 1 71 ? -7.961 -5 -3.844 1 98.69 71 LYS B O 1
ATOM 1618 N N . PRO B 1 72 ? -6.816 -4.613 -5.824 1 98.69 72 PRO B N 1
ATOM 1619 C CA . PRO B 1 72 ? -7.492 -3.322 -5.965 1 98.69 72 PRO B CA 1
ATOM 1620 C C . PRO B 1 72 ? -9 -3.461 -6.137 1 98.69 72 PRO B C 1
ATOM 1622 O O . PRO B 1 72 ? -9.469 -4.387 -6.809 1 98.69 72 PRO B O 1
ATOM 1625 N N . VAL B 1 73 ? -9.742 -2.506 -5.559 1 97.94 73 VAL B N 1
ATOM 1626 C CA . VAL B 1 73 ? -11.195 -2.633 -5.59 1 97.94 73 VAL B CA 1
ATOM 1627 C C . VAL B 1 73 ? -11.727 -2.193 -6.953 1 97.94 73 VAL B C 1
ATOM 1629 O O . VAL B 1 73 ? -12.867 -2.49 -7.309 1 97.94 73 VAL B O 1
ATOM 1632 N N . ASP B 1 74 ? -10.867 -1.514 -7.715 1 96.94 74 ASP B N 1
ATOM 1633 C CA . ASP B 1 74 ? -11.336 -0.942 -8.977 1 96.94 74 ASP B CA 1
ATOM 1634 C C . ASP B 1 74 ? -10.758 -1.697 -10.172 1 96.94 74 ASP B C 1
ATOM 1636 O O . ASP B 1 74 ? -10.766 -1.188 -11.297 1 96.94 74 ASP B O 1
ATOM 1640 N N . SER B 1 75 ? -10.164 -2.834 -9.914 1 97.94 75 SER B N 1
ATOM 1641 C CA . SER B 1 75 ? -9.641 -3.65 -11.008 1 97.94 75 SER B CA 1
ATOM 1642 C C . SER B 1 75 ? -9.766 -5.137 -10.695 1 97.94 75 SER B C 1
ATOM 1644 O O . SER B 1 75 ? -9.508 -5.566 -9.57 1 97.94 75 SER B O 1
ATOM 1646 N N . GLU B 1 76 ? -10.047 -5.891 -11.75 1 98 76 GLU B N 1
ATOM 1647 C CA . GLU B 1 76 ? -10.164 -7.336 -11.602 1 98 76 GLU B CA 1
ATOM 1648 C C . GLU B 1 76 ? -8.898 -8.047 -12.078 1 98 76 GLU B C 1
ATOM 1650 O O . GLU B 1 76 ? -8.711 -9.234 -11.82 1 98 76 GLU B O 1
ATOM 1655 N N . ASP B 1 77 ? -8.039 -7.234 -12.68 1 98.44 77 ASP B N 1
ATOM 1656 C CA . ASP B 1 77 ? -6.914 -7.891 -13.344 1 98.44 77 ASP B CA 1
ATOM 1657 C C . ASP B 1 77 ? -5.582 -7.461 -12.734 1 98.44 77 ASP B C 1
ATOM 1659 O O . ASP B 1 77 ? -4.52 -7.738 -13.289 1 98.44 77 ASP B O 1
ATOM 1663 N N . ILE B 1 78 ? -5.672 -6.789 -11.641 1 98.81 78 ILE B N 1
ATOM 1664 C CA . ILE B 1 78 ? -4.445 -6.344 -10.992 1 98.81 78 ILE B CA 1
ATOM 1665 C C . ILE B 1 78 ? -4.285 -7.047 -9.648 1 98.81 78 ILE B C 1
ATOM 1667 O O . ILE B 1 78 ? -5.258 -7.211 -8.906 1 98.81 78 ILE B O 1
ATOM 1671 N N . LEU B 1 79 ? -3.111 -7.523 -9.391 1 98.94 79 LEU B N 1
ATOM 1672 C CA . LEU B 1 79 ? -2.664 -7.891 -8.047 1 98.94 79 LEU B CA 1
ATOM 1673 C C . LEU B 1 79 ? -1.596 -6.926 -7.547 1 98.94 79 LEU B C 1
ATOM 1675 O O . LEU B 1 79 ? -0.628 -6.641 -8.258 1 98.94 79 LEU B O 1
ATOM 1679 N N . PHE B 1 80 ? -1.81 -6.383 -6.367 1 98.94 80 PHE B N 1
ATOM 1680 C CA . PHE B 1 80 ? -0.92 -5.379 -5.789 1 98.94 80 PHE B CA 1
ATOM 1681 C C . PHE B 1 80 ? -0.103 -5.977 -4.648 1 98.94 80 PHE B C 1
ATOM 1683 O O . PHE B 1 80 ? -0.658 -6.59 -3.736 1 98.94 80 PHE B O 1
ATOM 1690 N N . LEU B 1 81 ? 1.191 -5.84 -4.738 1 98.88 81 LEU B N 1
ATOM 1691 C CA . LEU B 1 81 ? 2.133 -6.266 -3.711 1 98.88 81 LEU B CA 1
ATOM 1692 C C . LEU B 1 81 ? 2.834 -5.066 -3.08 1 98.88 81 LEU B C 1
ATOM 1694 O O . LEU B 1 81 ? 3.475 -4.281 -3.781 1 98.88 81 LEU B O 1
ATOM 1698 N N . MET B 1 82 ? 2.662 -4.922 -1.753 1 98.81 82 MET B N 1
ATOM 1699 C CA . MET B 1 82 ? 3.395 -3.918 -0.988 1 98.81 82 MET B CA 1
ATOM 1700 C C . MET B 1 82 ? 4.531 -4.555 -0.196 1 98.81 82 MET B C 1
ATOM 1702 O O . MET B 1 82 ? 4.297 -5.449 0.621 1 98.81 82 MET B O 1
ATOM 1706 N N . GLU B 1 83 ? 5.758 -4.02 -0.415 1 98.62 83 GLU B N 1
ATOM 1707 C CA . GLU B 1 83 ? 6.949 -4.492 0.287 1 98.62 83 GLU B CA 1
ATOM 1708 C C . GLU B 1 83 ? 7.633 -3.357 1.044 1 98.62 83 GLU B C 1
ATOM 1710 O O . GLU B 1 83 ? 7.77 -2.25 0.52 1 98.62 83 GLU B O 1
ATOM 1715 N N . ILE B 1 84 ? 7.992 -3.635 2.205 1 98 84 ILE B N 1
ATOM 1716 C CA . ILE B 1 84 ? 8.883 -2.734 2.924 1 98 84 ILE B CA 1
ATOM 1717 C C . ILE B 1 84 ? 10.117 -3.5 3.402 1 98 84 ILE B C 1
ATOM 1719 O O . ILE B 1 84 ? 9.992 -4.559 4.023 1 98 84 ILE B O 1
ATOM 1723 N N . TRP B 1 85 ? 11.242 -2.953 3.09 1 97.38 85 TRP B N 1
ATOM 1724 C CA . TRP B 1 85 ? 12.531 -3.533 3.445 1 97.38 85 TRP B CA 1
ATOM 1725 C C . TRP B 1 85 ? 13.336 -2.582 4.324 1 97.38 85 TRP B C 1
ATOM 1727 O O . TRP B 1 85 ? 13.281 -1.362 4.141 1 97.38 85 TRP B O 1
ATOM 1737 N N . VAL B 1 86 ? 14.172 -3.154 5.16 1 95.31 86 VAL B N 1
ATOM 1738 C CA . VAL B 1 86 ? 14.898 -2.352 6.141 1 95.31 86 VAL B CA 1
ATOM 1739 C C . VAL B 1 86 ? 16.016 -1.581 5.441 1 95.31 86 VAL B C 1
ATOM 1741 O O . VAL B 1 86 ? 16.578 -0.635 6.008 1 95.31 86 VAL B O 1
ATOM 1744 N N . SER B 1 87 ? 16.438 -2.066 4.277 1 92.06 87 SER B N 1
ATOM 1745 C CA . SER B 1 87 ? 17.484 -1.41 3.508 1 92.06 87 SER B CA 1
ATOM 1746 C C . SER B 1 87 ? 17.438 -1.826 2.041 1 92.06 87 SER B C 1
ATOM 1748 O O . SER B 1 87 ? 16.781 -2.805 1.689 1 92.06 87 SER B O 1
ATOM 1750 N N . ASN B 1 88 ? 18.125 -1.017 1.281 1 91.69 88 ASN B N 1
ATOM 1751 C CA . ASN B 1 88 ? 18.297 -1.395 -0.118 1 91.69 88 ASN B CA 1
ATOM 1752 C C . ASN B 1 88 ? 19 -2.736 -0.255 1 91.69 88 ASN B 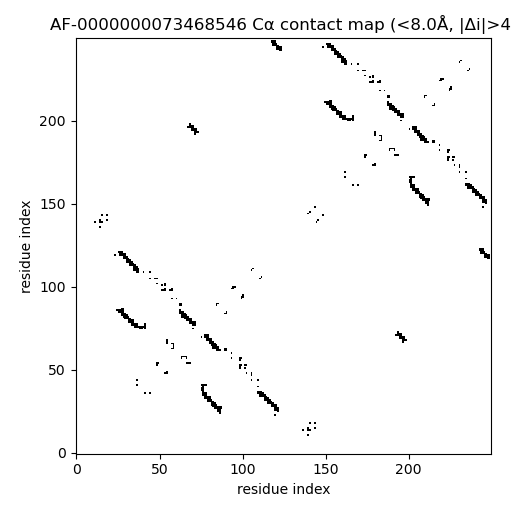C 1
ATOM 1754 O O . ASN B 1 88 ? 18.641 -3.553 -1.104 1 91.69 88 ASN B O 1
ATOM 1758 N N . LYS B 1 89 ? 19.984 -2.896 0.558 1 93.31 89 LYS B N 1
ATOM 1759 C CA . LYS B 1 89 ? 20.734 -4.152 0.529 1 93.31 89 LYS B CA 1
ATOM 1760 C C . LYS B 1 89 ? 19.828 -5.344 0.799 1 93.31 89 LYS B C 1
ATOM 1762 O O . LYS B 1 89 ? 19.922 -6.367 0.12 1 93.31 89 LYS B O 1
ATOM 1767 N N . ALA B 1 90 ? 18.969 -5.199 1.717 1 95.44 90 ALA B N 1
ATOM 1768 C CA . ALA B 1 90 ? 18.031 -6.27 2.043 1 95.44 90 ALA B CA 1
ATOM 1769 C C . ALA B 1 90 ? 17.125 -6.59 0.855 1 95.44 90 ALA B C 1
ATOM 1771 O O . ALA B 1 90 ? 16.875 -7.762 0.553 1 95.44 90 ALA B O 1
ATOM 1772 N N . GLN B 1 91 ? 16.641 -5.566 0.246 1 95.19 91 GLN B N 1
ATOM 1773 C CA . GLN B 1 91 ? 15.797 -5.781 -0.923 1 95.19 91 GLN B CA 1
ATOM 1774 C C . GLN B 1 91 ? 16.562 -6.484 -2.039 1 95.1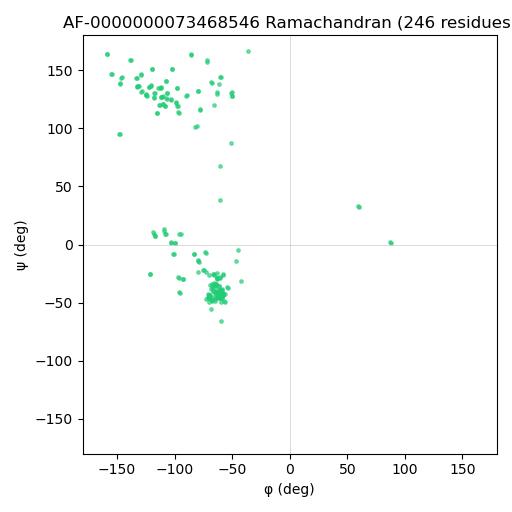9 91 GLN B C 1
ATOM 1776 O O . GLN B 1 91 ? 16.031 -7.367 -2.709 1 95.19 91 GLN B O 1
ATOM 1781 N N . THR B 1 92 ? 17.797 -6.07 -2.205 1 95.31 92 THR B N 1
ATOM 1782 C CA . THR B 1 92 ? 18.641 -6.695 -3.215 1 95.31 92 THR B CA 1
ATOM 1783 C C . THR B 1 92 ? 18.844 -8.18 -2.904 1 95.31 92 THR B C 1
ATOM 1785 O O . THR B 1 92 ? 18.797 -9.016 -3.803 1 95.31 92 THR B O 1
ATOM 1788 N N . LEU B 1 93 ? 19.031 -8.516 -1.706 1 97 93 LEU B N 1
ATOM 1789 C CA . LEU B 1 93 ? 19.219 -9.898 -1.3 1 97 93 LEU B CA 1
ATOM 1790 C C . LEU B 1 93 ? 17.953 -10.719 -1.565 1 97 93 LEU B C 1
ATOM 1792 O O . LEU B 1 93 ? 18.031 -11.906 -1.886 1 97 93 LEU B O 1
ATOM 1796 N N . HIS B 1 94 ? 16.797 -10.125 -1.412 1 97.88 94 HIS B N 1
ATOM 1797 C CA . HIS B 1 94 ? 15.516 -10.758 -1.696 1 97.88 94 HIS B CA 1
ATOM 1798 C C . HIS B 1 94 ? 15.484 -11.32 -3.115 1 97.88 94 HIS B C 1
ATOM 1800 O O . HIS B 1 94 ? 14.961 -12.414 -3.344 1 97.88 94 HIS B O 1
ATOM 1806 N N . SER B 1 95 ? 16.094 -10.609 -4.055 1 97.25 95 SER B N 1
ATOM 1807 C CA . SER B 1 95 ? 16.031 -11 -5.457 1 97.25 95 SER B CA 1
ATOM 1808 C C . SER B 1 95 ? 16.906 -12.227 -5.723 1 97.25 95 SER B C 1
ATOM 1810 O O . SER B 1 95 ? 16.797 -12.844 -6.785 1 97.25 95 SER B O 1
ATOM 1812 N N . LYS B 1 96 ? 17.641 -12.625 -4.742 1 97.62 96 LYS B N 1
ATOM 1813 C CA . LYS B 1 96 ? 18.547 -13.766 -4.918 1 97.62 96 LYS B CA 1
ATOM 1814 C C . LYS B 1 96 ? 17.969 -15.023 -4.277 1 97.62 96 LYS B C 1
ATOM 1816 O O . LYS B 1 96 ? 18.562 -16.094 -4.348 1 97.62 96 LYS B O 1
ATOM 1821 N N . THR B 1 97 ? 16.859 -14.945 -3.748 1 98.31 97 THR B N 1
ATOM 1822 C CA . THR B 1 97 ? 16.266 -16.078 -3.041 1 98.31 97 THR B CA 1
ATOM 1823 C C . THR B 1 97 ? 15.531 -17 -4.012 1 98.31 97 THR B C 1
ATOM 1825 O O . THR B 1 97 ? 15.203 -16.594 -5.129 1 98.31 97 THR B O 1
ATOM 1828 N N . GLU B 1 98 ? 15.25 -18.219 -3.588 1 98.31 98 GLU B N 1
ATOM 1829 C CA . GLU B 1 98 ? 14.531 -19.203 -4.391 1 98.31 98 GLU B CA 1
ATOM 1830 C C . GLU B 1 98 ? 13.078 -18.797 -4.598 1 98.31 98 GLU B C 1
ATOM 1832 O O . GLU B 1 98 ? 12.523 -18.984 -5.688 1 98.31 98 GLU B O 1
ATOM 1837 N N . HIS B 1 99 ? 12.477 -18.375 -3.557 1 98.56 99 HIS B N 1
ATOM 1838 C CA . HIS B 1 99 ? 11.07 -18 -3.676 1 98.56 99 HIS B CA 1
ATOM 1839 C C . HIS B 1 99 ? 10.898 -16.812 -4.609 1 98.56 99 HIS B C 1
ATOM 1841 O O . HIS B 1 99 ? 9.875 -16.688 -5.293 1 98.56 99 HIS B O 1
ATOM 1847 N N . TYR B 1 100 ? 11.828 -15.906 -4.641 1 98.56 100 TYR B N 1
ATOM 1848 C CA . TYR B 1 100 ? 11.797 -14.844 -5.641 1 98.56 100 TYR B CA 1
ATOM 1849 C C . TYR B 1 100 ? 11.852 -15.422 -7.051 1 98.56 100 TYR B C 1
ATOM 1851 O O . TYR B 1 100 ? 11.102 -15 -7.93 1 98.56 100 TYR B O 1
ATOM 1859 N N . GLN B 1 101 ? 12.734 -16.359 -7.246 1 98.38 101 GLN B N 1
ATOM 1860 C CA . GLN B 1 101 ? 12.844 -16.984 -8.555 1 98.38 101 GLN B CA 1
ATOM 1861 C C . GLN B 1 101 ? 11.555 -17.719 -8.93 1 98.38 101 GLN B C 1
ATOM 1863 O O . GLN B 1 101 ? 11.156 -17.719 -10.094 1 98.38 101 GLN B O 1
ATOM 1868 N N . ARG B 1 102 ? 10.914 -18.344 -8.031 1 98.5 102 ARG B N 1
ATOM 1869 C CA . ARG B 1 102 ? 9.617 -18.984 -8.289 1 98.5 102 ARG B CA 1
ATOM 1870 C C . ARG B 1 102 ? 8.586 -17.953 -8.734 1 98.5 102 ARG B C 1
ATOM 1872 O O . ARG B 1 102 ? 7.797 -18.219 -9.648 1 98.5 102 ARG B O 1
ATOM 1879 N N . LEU B 1 103 ? 8.578 -16.781 -8.07 1 98.75 103 LEU B N 1
ATOM 1880 C CA . LEU B 1 103 ? 7.66 -15.727 -8.469 1 98.75 103 LEU B CA 1
ATOM 1881 C C . LEU B 1 103 ? 7.938 -15.281 -9.898 1 98.75 103 LEU B C 1
ATOM 1883 O O . LEU B 1 103 ? 7.004 -15.062 -10.68 1 98.75 103 LEU B O 1
ATOM 1887 N N . GLN B 1 104 ? 9.219 -15.172 -10.219 1 98.5 104 GLN B N 1
ATOM 1888 C CA . GLN B 1 104 ? 9.578 -14.781 -11.578 1 98.5 104 GLN B CA 1
ATOM 1889 C C . GLN B 1 104 ? 9.023 -15.773 -12.602 1 98.5 104 GLN B C 1
ATOM 1891 O O . GLN B 1 104 ? 8.516 -15.375 -13.648 1 98.5 104 GLN B O 1
ATOM 1896 N N . SER B 1 105 ? 9.125 -16.969 -12.297 1 98.56 105 SER B N 1
ATOM 1897 C CA . SER B 1 105 ? 8.617 -18 -13.195 1 98.56 105 SER B CA 1
ATOM 1898 C C . SER B 1 105 ? 7.102 -17.891 -13.344 1 98.56 105 SER B C 1
ATOM 1900 O O . SER B 1 105 ? 6.574 -18 -14.461 1 98.56 105 SER B O 1
ATOM 1902 N N . LEU B 1 106 ? 6.418 -17.734 -12.273 1 98.81 106 LEU B N 1
ATOM 1903 C CA . LEU B 1 106 ? 4.969 -17.594 -12.312 1 98.81 106 LEU B CA 1
ATOM 1904 C C . LEU B 1 106 ? 4.57 -16.359 -13.125 1 98.81 106 LEU B C 1
ATOM 1906 O O . LEU B 1 106 ? 3.594 -16.406 -13.883 1 98.81 106 LEU B O 1
ATOM 1910 N N . LYS B 1 107 ? 5.32 -15.312 -12.969 1 98.81 107 LYS B N 1
ATOM 1911 C CA . LYS B 1 107 ? 5.012 -14.078 -13.688 1 98.81 107 LYS B CA 1
ATOM 1912 C C . LYS B 1 107 ? 5.09 -14.289 -15.195 1 98.81 107 LYS B C 1
ATOM 1914 O O . LYS B 1 107 ? 4.285 -13.734 -15.953 1 98.81 107 LYS B O 1
ATOM 1919 N N . LYS B 1 108 ? 5.98 -15.086 -15.617 1 98.56 108 LYS B N 1
ATOM 1920 C CA . LYS B 1 108 ? 6.109 -15.383 -17.047 1 98.56 108 LYS B CA 1
ATOM 1921 C C . LYS B 1 108 ? 4.836 -16.016 -17.594 1 98.56 108 LYS B C 1
ATOM 1923 O O . LYS B 1 108 ? 4.473 -15.797 -18.75 1 98.56 108 LYS B O 1
ATOM 1928 N N . GLU B 1 109 ? 4.16 -16.672 -16.781 1 98.62 109 GLU B N 1
ATOM 1929 C CA . GLU B 1 109 ? 2.98 -17.422 -17.203 1 98.62 109 GLU B CA 1
ATOM 1930 C C . GLU B 1 109 ? 1.714 -16.578 -17.062 1 98.62 109 GLU B C 1
ATOM 1932 O O . GLU B 1 109 ? 0.782 -16.719 -17.859 1 98.62 109 GLU B O 1
ATOM 1937 N N . TYR B 1 110 ? 1.691 -15.672 -16.125 1 98.88 110 TYR B N 1
ATOM 1938 C CA . TYR B 1 110 ? 0.398 -15.125 -15.734 1 98.88 110 TYR B CA 1
ATOM 1939 C C . TYR B 1 110 ? 0.365 -13.617 -15.93 1 98.88 110 TYR B C 1
ATOM 1941 O O . TYR B 1 110 ? -0.71 -13.016 -16 1 98.88 110 TYR B O 1
ATOM 1949 N N . VAL B 1 111 ? 1.508 -12.961 -15.906 1 98.94 111 VAL B N 1
ATOM 1950 C CA . VAL B 1 111 ? 1.553 -11.508 -15.766 1 98.94 111 VAL B CA 1
ATOM 1951 C C . VAL B 1 111 ? 1.933 -10.867 -17.094 1 98.94 111 VAL B C 1
ATOM 1953 O O . VAL B 1 111 ? 2.906 -11.273 -17.734 1 98.94 111 VAL B O 1
ATOM 1956 N N . THR B 1 112 ? 1.174 -9.906 -17.484 1 98.75 112 THR B N 1
ATOM 1957 C CA . THR B 1 112 ? 1.378 -9.273 -18.781 1 98.75 112 THR B CA 1
ATOM 1958 C C . THR B 1 112 ? 2.219 -8.008 -18.625 1 98.75 112 THR B C 1
ATOM 1960 O O . THR B 1 112 ? 2.891 -7.594 -19.578 1 98.75 112 THR B O 1
ATOM 1963 N N . ASN B 1 113 ? 2.17 -7.363 -17.562 1 98.75 113 ASN B N 1
ATOM 1964 C CA . ASN B 1 113 ? 2.912 -6.137 -17.297 1 98.75 113 ASN B CA 1
ATOM 1965 C C . ASN B 1 113 ? 3.139 -5.938 -15.797 1 98.75 113 ASN B C 1
ATOM 1967 O O . ASN B 1 113 ? 2.303 -6.332 -14.984 1 98.75 113 ASN B O 1
ATOM 1971 N N . VAL B 1 114 ? 4.309 -5.328 -15.484 1 98.75 114 VAL B N 1
ATOM 1972 C CA . VAL B 1 114 ? 4.633 -5.008 -14.094 1 98.75 114 VAL B CA 1
ATOM 1973 C C . VAL B 1 114 ? 4.934 -3.516 -13.961 1 98.75 114 VAL B C 1
ATOM 1975 O O . VAL B 1 114 ? 5.707 -2.963 -14.75 1 98.75 114 VAL B O 1
ATOM 1978 N N . THR B 1 115 ? 4.297 -2.855 -13.062 1 98.5 115 THR B N 1
ATOM 1979 C CA . THR B 1 115 ? 4.637 -1.489 -12.672 1 98.5 115 THR B CA 1
ATOM 1980 C C . THR B 1 115 ? 5.191 -1.449 -11.25 1 98.5 115 THR B C 1
ATOM 1982 O O . THR B 1 115 ? 4.645 -2.088 -10.352 1 98.5 115 THR B O 1
ATOM 1985 N N . ILE B 1 116 ? 6.301 -0.679 -11.047 1 98.25 116 ILE B N 1
ATOM 1986 C CA . ILE B 1 116 ? 6.949 -0.624 -9.742 1 98.25 116 ILE B CA 1
ATOM 1987 C C . ILE B 1 116 ? 7.148 0.832 -9.32 1 98.25 116 ILE B C 1
ATOM 1989 O O . ILE B 1 116 ? 7.582 1.66 -10.125 1 98.25 116 ILE B O 1
ATOM 1993 N N . GLU B 1 117 ? 6.77 1.183 -8.117 1 97.38 117 GLU B N 1
ATOM 1994 C CA . GLU B 1 117 ? 7.09 2.443 -7.457 1 97.38 117 GLU B CA 1
ATOM 1995 C C . GLU B 1 117 ? 7.926 2.209 -6.203 1 97.38 117 GLU B C 1
ATOM 1997 O O . GLU B 1 117 ? 7.582 1.374 -5.363 1 97.38 117 GLU B O 1
ATOM 2002 N N . GLU B 1 118 ? 9.023 2.963 -6.125 1 96.19 118 GLU B N 1
ATOM 2003 C CA . GLU B 1 118 ? 9.898 2.826 -4.969 1 96.19 118 GLU B CA 1
ATOM 2004 C C . GLU B 1 118 ? 10.039 4.148 -4.223 1 96.19 118 GLU B C 1
ATOM 2006 O O . GLU B 1 118 ? 10.203 5.203 -4.84 1 96.19 118 GLU B O 1
ATOM 2011 N N . TYR B 1 119 ? 9.969 3.988 -2.936 1 94.5 119 TYR B N 1
ATOM 2012 C CA . TYR B 1 119 ? 10.133 5.145 -2.064 1 94.5 119 TYR B CA 1
ATOM 2013 C C . TYR B 1 119 ? 11.109 4.836 -0.931 1 94.5 119 TYR B C 1
ATOM 2015 O O . TYR B 1 119 ? 11.141 3.715 -0.423 1 94.5 119 TYR B O 1
ATOM 2023 N N . SER B 1 120 ? 11.898 5.844 -0.569 1 92.94 120 SER B N 1
ATOM 2024 C CA . SER B 1 120 ? 12.5 5.824 0.758 1 92.94 120 SER B CA 1
ATOM 2025 C C . SER B 1 120 ? 11.508 6.281 1.824 1 92.94 120 SER B C 1
ATOM 2027 O O . SER B 1 120 ? 10.797 7.27 1.633 1 92.94 120 SER B O 1
ATOM 2029 N N . ILE B 1 121 ? 11.445 5.469 2.912 1 93.69 121 ILE B N 1
ATOM 2030 C CA . ILE B 1 121 ? 10.406 5.828 3.875 1 93.69 121 ILE B CA 1
ATOM 2031 C C . ILE B 1 121 ? 11.016 5.906 5.277 1 93.69 121 ILE B C 1
ATOM 2033 O O . ILE B 1 121 ? 11.977 5.195 5.582 1 93.69 121 ILE B O 1
ATOM 2037 N N . ASN B 1 122 ? 10.438 6.832 6.012 1 89 122 ASN B N 1
ATOM 2038 C CA . ASN B 1 122 ? 10.766 6.98 7.426 1 89 122 ASN B CA 1
ATOM 2039 C C . ASN B 1 122 ? 9.508 7.098 8.281 1 89 122 ASN B C 1
ATOM 2041 O O . ASN B 1 122 ? 8.539 7.758 7.891 1 89 122 ASN B O 1
ATOM 2045 N N . THR B 1 123 ? 9.555 6.371 9.383 1 83.38 123 THR B N 1
ATOM 2046 C CA . THR B 1 123 ? 8.406 6.5 10.273 1 83.38 123 THR B CA 1
ATOM 2047 C C . THR B 1 123 ? 8.289 7.926 10.805 1 83.38 123 THR B C 1
ATOM 2049 O O . THR B 1 123 ? 9.297 8.539 11.164 1 83.38 123 THR B O 1
ATOM 2052 N N . ILE B 1 124 ? 7.09 8.406 10.688 1 69.75 124 ILE B N 1
ATOM 2053 C CA . ILE B 1 124 ? 6.855 9.734 11.242 1 69.75 124 ILE B CA 1
ATOM 2054 C C . ILE B 1 124 ? 6.598 9.633 12.742 1 69.75 124 ILE B C 1
ATOM 2056 O O . ILE B 1 124 ? 5.734 8.859 13.18 1 69.75 124 ILE B O 1
ATOM 2060 N N . VAL B 1 125 ? 7.742 9.977 13.57 1 57.25 125 VAL B N 1
ATOM 2061 C CA . VAL B 1 125 ? 7.586 10.016 15.023 1 57.25 125 VAL B CA 1
ATOM 2062 C C . VAL B 1 125 ? 6.641 11.156 15.406 1 57.25 125 VAL B C 1
ATOM 2064 O O . VAL B 1 125 ? 6.547 12.164 14.695 1 57.25 125 VAL B O 1
#

Organism: Methanocorpusculum labreanum (strain ATCC 43576 / DSM 4855 / Z) (NCBI:txid410358)

Foldseek 3Di:
DPDPPPPPPPDPVVVVCVVVVVLQLQWKKKKKKKFQWDPPCVVVLVVQLVVLCLQVVLCPQPFWPDWDWDDDPVDDGIIMIITIGRHPVSVVVSCVDPSVVSNVVSCVVITDDMDMDMDTDDDDD/DPDPVVPPPVDPPVVCCVVVVVLQLQWKKKKKKKFQWDPPCVVVLVVQLVVLCLQVVLCPQPFWPDWDWDDDPPDDGIIMIITIGRHPVSVVVSCVDPSVVSNVVSCVVITDDMDMDMDTDDDDD

InterPro domains:
  IPR007138 Antibiotic biosynthesis monooxygenase domain [PF03992] (29-104)
  IPR007138 Antibiotic biosynthesis monooxygenase domain [PS51725] (29-119)
  IPR011008 Dimeric alpha-beta barrel [SSF54909] (27-119)

Nearest PDB structures (foldseek):
  1x7v-assembly3_C  TM=9.114E-01  e=1.315E-07  Pseudomonas aeruginosa
  8ecx-assembly1_B  TM=8.763E-01  e=1.494E-06  Pseudomonas aeruginosa
  3mcs-assembly1_A  TM=8.894E-01  e=6.666E-06  Fusobacterium nucleatum subsp. nucleatum ATCC 25586
  3kkf-assembly1_A  TM=7.934E-01  e=2.786E-06  Bacteroides thetaiotaomicron
  3f44-assembly1_A  TM=8.690E-01  e=1.595E-05  Lactobacillus acidophilus NCFM

Radius of gyration: 22.88 Å; Cα contacts (8 Å, |Δi|>4): 418; chains: 2; bounding box: 73×61×39 Å

Secondary structure (DSSP, 8-state):
---TTTTSSSHHHHHHHHHHHHHHHH-EEEEEEEEEEPTT-HHHHHHHHHHTTHHHHHHTSTTEEEEEEEEETT-SSEEEEEEEES-HHHHHHHTTSHHHHHHHHHHHHHEEEEEEEEEEEEE--/---TTTTTS--THHHHHHHHHHHHHT-EEEEEEEEEEPTT-HHHHHHHHHHTTHHHHHHTSTTEEEEEEEEETT-SSEEEEEEEES-HHHHHHHTTSHHHHHHHHHHHHHEEEEEEEEEEEEE--

pLDDT: mean 85.98, std 22.04, range [24.97, 98.94]

Sequence (250 aa):
MWTKEFGKYFAVVKAKSFEQALSKINDRILVNVKYAVIPGKRDEFLEKVVENDIITASRAEPGNYKYECYKPVDSEDILFLMEIWVSNKAQTLHSKTEHYQRLQSLKKEYVTNVTIEEYSINTIVMWTKEFGKYFAVVKAKSFEQALSKINDRILVNVKYAVIPGKRDEFLEKVVENDIITASRAEPGNYKYECYKPVDSEDILFLMEIWVSNKAQTLHSKTEHYQRLQSLKKEYVTNVTIEEYSINTIV

Solvent-accessible surface area (backbone atoms only — not comparable to full-atom values): 13370 Å² total; per-residue (Å²): 139,85,76,81,70,74,73,65,75,56,61,69,63,56,46,58,51,47,50,48,48,50,48,57,65,67,21,26,32,37,39,41,35,39,35,35,28,42,84,87,37,38,66,60,49,50,49,51,42,58,74,59,42,31,56,63,56,51,49,66,37,92,37,40,75,42,62,46,52,28,32,41,74,88,43,78,31,42,41,34,38,43,34,28,19,56,27,69,67,40,50,56,53,48,69,71,37,67,49,44,51,52,49,53,55,49,36,73,74,41,42,76,45,77,49,78,47,55,28,39,30,39,76,64,128,135,88,71,75,74,68,69,64,72,71,56,73,63,60,49,55,50,48,49,47,48,49,48,57,66,68,23,26,32,37,39,42,36,39,35,34,26,44,83,88,37,38,68,58,48,50,49,51,42,57,74,59,43,31,56,63,55,50,49,65,36,92,37,39,76,41,61,47,52,28,31,42,74,89,44,78,32,42,42,33,38,44,34,28,18,54,26,70,67,38,49,57,53,48,68,70,35,67,49,44,50,51,50,54,56,50,37,72,75,40,41,76,46,77,49,78,47,54,28,38,30,39,75,64,127